Protein AF-A0A848TFP3-F1 (afdb_monomer)

Solvent-accessible surface area (backbone atoms only — not comparable to full-atom values): 12468 Å² total; per-residue (Å²): 111,69,74,59,55,76,70,46,77,43,100,43,73,64,60,38,53,51,50,51,49,51,50,49,54,49,49,53,49,35,71,74,58,33,80,89,70,50,72,82,51,73,68,45,50,52,48,51,50,51,48,53,52,50,53,48,40,46,51,48,18,21,47,32,46,46,39,24,51,44,33,42,75,75,74,38,80,45,39,66,71,58,14,16,42,30,46,32,39,21,25,74,39,96,82,30,46,71,46,77,46,73,59,91,91,46,73,48,78,43,79,49,67,61,60,75,51,38,67,50,38,42,59,44,24,68,78,43,42,32,46,19,30,56,44,32,24,51,51,19,47,50,70,60,51,78,64,60,98,73,81,69,88,46,72,65,58,57,34,27,43,50,29,16,23,51,49,37,44,61,56,54,59,70,29,88,66,38,85,80,39,67,54,72,80,85,83,72,58,87,84,42,81,70,55,71,46,52,78,50,53,66,60,55,66,67,63,43,46,62,43,44,46,51,34,59,73,67,69,59,82,92,124

pLDDT: mean 76.71, std 14.17, range [33.5, 93.38]

Structure (mmCIF, N/CA/C/O backbone):
data_AF-A0A848TFP3-F1
#
_entry.id   AF-A0A848TFP3-F1
#
loop_
_atom_site.group_PDB
_atom_site.id
_atom_site.type_symbol
_atom_site.label_atom_id
_atom_site.label_alt_id
_atom_site.label_comp_id
_atom_site.label_asym_id
_atom_site.label_entity_id
_atom_site.label_seq_id
_atom_site.pdbx_PDB_ins_code
_atom_site.Cartn_x
_atom_site.Cartn_y
_atom_site.Cartn_z
_atom_site.occupancy
_atom_site.B_iso_or_equiv
_atom_site.auth_seq_id
_atom_site.auth_comp_id
_atom_site.auth_asym_id
_atom_site.auth_atom_id
_atom_site.pdbx_PDB_model_num
ATOM 1 N N . MET A 1 1 ? 6.244 13.934 8.766 1.00 38.50 1 MET A N 1
ATOM 2 C CA . MET A 1 1 ? 4.831 13.932 9.239 1.00 38.50 1 MET A CA 1
ATOM 3 C C . MET A 1 1 ? 3.803 14.360 8.172 1.00 38.50 1 MET A C 1
ATOM 5 O O . MET A 1 1 ? 2.823 13.651 7.996 1.00 38.50 1 MET A O 1
ATOM 9 N N . GLU A 1 2 ? 3.998 15.444 7.409 1.00 33.50 2 GLU A N 1
ATOM 10 C CA . GLU A 1 2 ? 3.030 15.910 6.381 1.00 33.50 2 GLU A CA 1
ATOM 11 C C . GLU A 1 2 ? 2.773 14.883 5.254 1.00 33.50 2 GLU A C 1
ATOM 13 O O . GLU A 1 2 ? 1.633 14.587 4.909 1.00 33.50 2 GLU A O 1
ATOM 18 N N . LEU A 1 3 ? 3.822 14.200 4.788 1.00 40.97 3 LEU A N 1
ATOM 19 C CA . LEU A 1 3 ? 3.719 13.084 3.834 1.00 40.97 3 LEU A CA 1
ATOM 20 C C . LEU A 1 3 ? 2.951 11.866 4.383 1.00 40.97 3 LEU A C 1
ATOM 22 O O . LEU A 1 3 ? 2.391 11.077 3.620 1.00 40.97 3 LEU A O 1
ATOM 26 N N . GLU A 1 4 ? 2.902 11.690 5.707 1.00 45.69 4 GLU A N 1
ATOM 27 C CA . GLU A 1 4 ? 2.094 10.627 6.298 1.00 45.69 4 GLU A CA 1
ATOM 28 C C . GLU A 1 4 ? 0.607 10.954 6.240 1.00 45.69 4 GLU A C 1
ATOM 30 O O . GLU A 1 4 ? -0.180 10.057 5.931 1.00 45.69 4 GLU A O 1
ATOM 35 N N . VAL A 1 5 ? 0.255 12.219 6.480 1.00 38.00 5 VAL A N 1
ATOM 36 C CA . VAL A 1 5 ? -1.110 12.759 6.394 1.00 38.00 5 VAL A CA 1
ATOM 37 C C . VAL A 1 5 ? -1.634 12.646 4.964 1.00 38.00 5 VAL A C 1
ATOM 39 O O . VAL A 1 5 ? -2.743 12.169 4.753 1.00 38.00 5 VAL A O 1
ATOM 42 N N . LEU A 1 6 ? -0.783 12.927 3.977 1.00 42.34 6 LEU A N 1
ATOM 43 C CA . LEU A 1 6 ? -1.074 12.793 2.547 1.00 42.34 6 LEU A CA 1
ATOM 44 C C . LEU A 1 6 ? -1.452 11.354 2.113 1.00 42.34 6 LEU A C 1
ATOM 46 O O . LEU A 1 6 ? -2.163 11.149 1.134 1.00 42.34 6 LEU A O 1
ATOM 50 N N . SER A 1 7 ? -1.056 10.330 2.874 1.00 51.44 7 SER A N 1
ATOM 51 C CA . SER A 1 7 ? -1.437 8.928 2.612 1.00 51.44 7 SER A CA 1
ATOM 52 C C . SER A 1 7 ? -2.688 8.447 3.370 1.00 51.44 7 SER A C 1
ATOM 54 O O . SER A 1 7 ? -3.086 7.281 3.237 1.00 51.44 7 SER A O 1
ATOM 56 N N . MET A 1 8 ? -3.272 9.294 4.224 1.00 50.97 8 MET A N 1
ATOM 57 C CA . MET A 1 8 ? -4.408 8.945 5.071 1.00 50.97 8 MET A CA 1
ATOM 58 C C . MET A 1 8 ? -5.697 9.505 4.477 1.00 50.97 8 MET A C 1
ATOM 60 O O . MET A 1 8 ? -5.964 10.694 4.556 1.00 50.97 8 MET A O 1
ATOM 64 N N . PHE A 1 9 ? -6.526 8.609 3.935 1.00 54.06 9 PHE A N 1
ATOM 65 C CA . PHE A 1 9 ? -7.953 8.884 3.782 1.00 54.06 9 PHE A CA 1
ATOM 66 C C . PHE A 1 9 ? -8.552 9.161 5.176 1.00 54.06 9 PHE A C 1
ATOM 68 O O . PHE A 1 9 ? -8.142 8.495 6.139 1.00 54.06 9 PHE A O 1
ATOM 75 N N . PRO A 1 10 ? -9.564 10.030 5.302 1.00 52.81 10 PRO A N 1
ATOM 76 C CA . PRO A 1 10 ? -10.388 10.623 4.247 1.00 52.81 10 PRO A CA 1
ATOM 77 C C . PRO A 1 10 ? -9.745 11.581 3.265 1.00 52.81 10 PRO A C 1
ATOM 79 O O . PRO A 1 10 ? -8.732 12.195 3.554 1.00 52.81 10 PRO A O 1
ATOM 82 N N . GLU A 1 11 ? -10.345 11.587 2.065 1.00 55.44 11 GLU A N 1
ATOM 83 C CA . GLU A 1 11 ? -10.065 12.421 0.882 1.00 55.44 11 GLU A CA 1
ATOM 84 C C . GLU A 1 11 ? -9.802 13.886 1.260 1.00 55.44 11 GLU A C 1
ATOM 86 O O . GLU A 1 11 ? -9.133 14.602 0.519 1.00 55.44 11 GLU A O 1
ATOM 91 N N . ASP A 1 12 ? -10.285 14.292 2.435 1.00 61.47 12 ASP A N 1
ATOM 92 C CA . ASP A 1 12 ? -10.033 15.551 3.102 1.00 61.47 12 ASP A CA 1
ATOM 93 C C . ASP A 1 12 ? -9.793 15.378 4.626 1.00 61.47 12 ASP A C 1
ATOM 95 O O . ASP A 1 12 ? -10.300 14.468 5.291 1.00 61.47 12 ASP A O 1
ATOM 99 N N . GLU A 1 13 ? -9.049 16.315 5.213 1.00 63.84 13 GLU A N 1
ATOM 100 C CA . GLU A 1 13 ? -8.688 16.340 6.638 1.00 63.84 13 GLU A CA 1
ATOM 101 C C . GLU A 1 13 ? -9.896 16.521 7.584 1.00 63.84 13 GLU A C 1
ATOM 103 O O . GLU A 1 13 ? -9.845 16.157 8.765 1.00 63.84 13 GLU A O 1
ATOM 108 N N . VAL A 1 14 ? -11.004 17.103 7.111 1.00 73.94 14 VAL A N 1
ATOM 109 C CA . VAL A 1 14 ? -12.193 17.364 7.942 1.00 73.94 14 VAL A CA 1
ATOM 110 C C . VAL A 1 14 ? -12.895 16.055 8.261 1.00 73.94 14 VAL A C 1
ATOM 112 O O . VAL A 1 14 ? -13.159 15.758 9.429 1.00 73.94 14 VAL A O 1
ATOM 115 N N . SER A 1 15 ? -13.117 15.232 7.246 1.00 74.44 15 SER A N 1
ATOM 116 C CA . SER A 1 15 ? -13.679 13.897 7.398 1.00 74.44 15 SER A CA 1
ATOM 117 C C . SER A 1 15 ? -12.845 13.033 8.367 1.00 74.44 15 SER A C 1
ATOM 119 O O . SER A 1 15 ? -13.397 12.195 9.087 1.00 74.44 15 SER A O 1
ATOM 121 N N . LEU A 1 16 ? -11.515 13.229 8.438 1.00 72.19 16 LEU A N 1
ATOM 122 C CA . LEU A 1 16 ? -10.622 12.407 9.275 1.00 72.19 16 LEU A CA 1
ATOM 123 C C . LEU A 1 16 ? -10.862 12.753 10.732 1.00 72.19 16 LEU A C 1
ATOM 125 O O . LEU A 1 16 ? -11.050 11.872 11.571 1.00 72.19 16 LEU A O 1
ATOM 129 N N . ARG A 1 17 ? -10.911 14.056 11.004 1.00 77.94 17 ARG A N 1
ATOM 130 C CA . ARG A 1 17 ? -11.220 14.599 12.323 1.00 77.94 17 ARG A CA 1
ATOM 131 C C . ARG A 1 17 ? -12.605 14.169 12.787 1.00 77.94 17 ARG A C 1
ATOM 133 O O . ARG A 1 17 ? -12.757 13.788 13.943 1.00 77.94 17 ARG A O 1
ATOM 140 N N . GLN A 1 18 ? -13.595 14.151 11.894 1.00 82.88 18 GLN A N 1
ATOM 141 C CA . GLN A 1 18 ? -14.938 13.657 12.213 1.00 82.88 18 GLN A CA 1
ATOM 142 C C . GLN A 1 18 ? -14.926 12.173 12.598 1.00 82.88 18 GLN A C 1
ATOM 144 O O . GLN A 1 18 ? -15.463 11.799 13.641 1.00 82.88 18 GLN A O 1
ATOM 149 N N . ALA A 1 19 ? -14.263 11.329 11.805 1.00 80.25 19 ALA A N 1
ATOM 150 C CA . ALA A 1 19 ? -14.12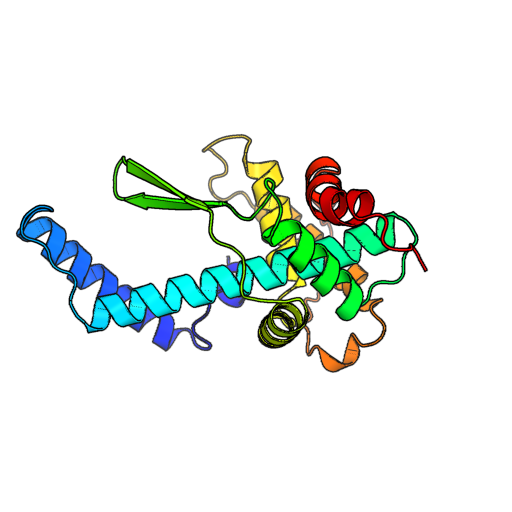5 9.907 12.104 1.00 80.25 19 ALA A CA 1
ATOM 151 C C . ALA A 1 19 ? -13.396 9.668 13.439 1.00 80.25 19 ALA A C 1
ATOM 153 O O . ALA A 1 19 ? -13.834 8.853 14.253 1.00 80.25 19 ALA A O 1
ATOM 154 N N . GLN A 1 20 ? -12.316 10.411 13.697 1.00 81.44 20 GLN A N 1
ATOM 155 C CA . GLN A 1 20 ? -11.580 10.364 14.962 1.00 81.44 20 GLN A CA 1
ATOM 156 C C . GLN A 1 20 ? -12.447 10.787 16.149 1.00 81.44 20 GLN A C 1
ATOM 158 O O . GLN A 1 20 ? -12.372 10.161 17.204 1.00 81.44 20 GLN A O 1
ATOM 163 N N . HIS A 1 21 ? -13.280 11.816 15.985 1.00 86.00 21 HIS A N 1
ATOM 164 C CA . HIS A 1 21 ? -14.187 12.278 17.031 1.00 86.00 21 HIS A CA 1
ATOM 165 C C . HIS A 1 21 ? -15.206 11.195 17.404 1.00 86.00 21 HIS A C 1
ATOM 167 O O . HIS A 1 21 ? -15.306 10.833 18.573 1.00 86.00 21 HIS A O 1
ATOM 173 N N . ILE A 1 22 ? -15.856 10.586 16.405 1.00 86.75 22 ILE A N 1
ATOM 174 C CA . ILE A 1 22 ? -16.804 9.478 16.610 1.00 86.75 22 ILE A CA 1
ATOM 175 C C . ILE A 1 22 ? -16.138 8.325 17.370 1.00 86.75 22 ILE A C 1
ATOM 177 O O . ILE A 1 22 ? -16.685 7.818 18.347 1.00 86.75 22 ILE A O 1
ATOM 181 N N . LEU A 1 23 ? -14.938 7.911 16.952 1.00 85.00 23 LEU A N 1
ATOM 182 C CA . LEU A 1 23 ? -14.225 6.817 17.615 1.00 85.00 23 LEU A CA 1
ATOM 183 C C . LEU A 1 23 ? -13.768 7.179 19.035 1.00 85.00 23 LEU A C 1
ATOM 185 O O . LEU A 1 23 ? -13.756 6.312 19.909 1.00 85.00 23 LEU A O 1
ATOM 189 N N . LYS A 1 24 ? -13.409 8.443 19.283 1.00 86.25 24 LYS A N 1
ATOM 190 C CA . LYS A 1 24 ? -13.027 8.932 20.613 1.00 86.25 24 LYS A CA 1
ATOM 191 C C . LYS A 1 24 ? -14.208 8.884 21.579 1.00 86.25 24 LYS A C 1
ATOM 193 O O . LYS A 1 24 ? -14.045 8.403 22.700 1.00 86.25 24 LYS A O 1
ATOM 198 N N . ASP A 1 25 ? -15.380 9.325 21.143 1.00 90.38 25 ASP A N 1
ATOM 199 C CA . ASP A 1 25 ? -16.591 9.301 21.964 1.00 90.38 25 ASP A CA 1
ATOM 200 C C . ASP A 1 25 ? -17.009 7.864 22.299 1.00 90.38 25 ASP A C 1
ATOM 202 O O . ASP A 1 25 ? -17.329 7.548 23.447 1.00 90.38 25 ASP A O 1
ATOM 206 N N . GLU A 1 26 ? -16.920 6.947 21.334 1.00 89.31 26 GLU A N 1
ATOM 207 C CA . GLU A 1 26 ? -17.157 5.523 21.590 1.00 89.31 26 GLU A CA 1
ATOM 208 C C . GLU A 1 26 ? -16.131 4.911 22.534 1.00 89.31 26 GLU A C 1
ATOM 210 O O . GLU A 1 26 ? -16.490 4.091 23.375 1.00 89.31 26 GLU A O 1
ATOM 215 N N . HIS A 1 27 ? -14.864 5.316 22.440 1.00 84.81 27 HIS A N 1
ATOM 216 C CA . HIS A 1 27 ? -13.851 4.861 23.381 1.00 84.81 27 HIS A CA 1
ATOM 217 C C . HIS A 1 27 ? -14.180 5.309 24.809 1.00 84.81 27 HIS A C 1
ATOM 219 O O . HIS A 1 27 ? -14.069 4.518 25.742 1.00 84.81 27 HIS A O 1
ATOM 225 N N . GLN A 1 28 ? -14.655 6.544 24.988 1.00 89.06 28 GLN A N 1
ATOM 226 C CA . GLN A 1 28 ? -15.125 7.018 26.291 1.00 89.06 28 GLN A CA 1
ATOM 227 C C . GLN A 1 28 ? -16.353 6.237 26.775 1.00 89.06 28 G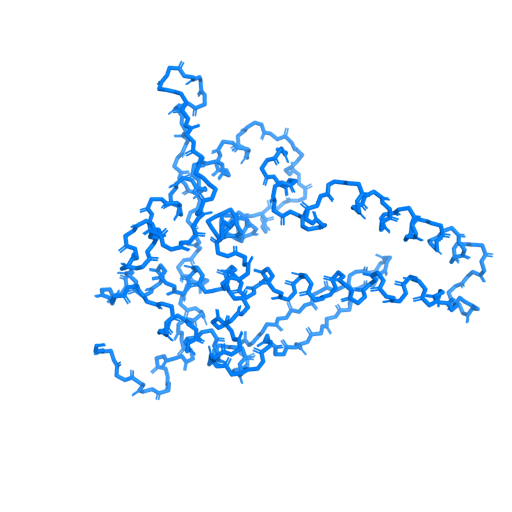LN A C 1
ATOM 229 O O . GLN A 1 28 ? -16.438 5.915 27.958 1.00 89.06 28 GLN A O 1
ATOM 234 N N . ARG A 1 29 ? -17.293 5.892 25.883 1.00 90.12 29 ARG A N 1
ATOM 235 C CA . ARG A 1 29 ? -18.436 5.027 26.227 1.00 90.12 29 ARG A CA 1
ATOM 236 C C . ARG A 1 29 ? -17.980 3.638 26.667 1.00 90.12 29 ARG A C 1
ATOM 238 O O . ARG A 1 29 ? -18.449 3.165 27.696 1.00 90.12 29 ARG A O 1
ATOM 245 N N . LEU A 1 30 ? -17.042 3.025 25.945 1.00 87.75 30 LEU A N 1
ATOM 246 C CA . LEU A 1 30 ? -16.435 1.745 26.315 1.00 87.75 30 LEU A CA 1
ATOM 247 C C . LEU A 1 30 ? -15.777 1.818 27.698 1.00 87.75 30 LEU A C 1
ATOM 249 O O . LEU A 1 30 ? -15.992 0.934 28.519 1.00 87.75 30 LEU A O 1
ATOM 253 N N . GLN A 1 31 ? -15.010 2.875 27.980 1.00 88.25 31 GLN A N 1
ATOM 254 C CA . GLN A 1 31 ? -14.375 3.054 29.289 1.00 88.25 31 GLN A CA 1
ATOM 255 C C . GLN A 1 31 ? -15.393 3.194 30.431 1.00 88.25 31 GLN A C 1
ATOM 257 O O . GLN A 1 31 ? -15.121 2.739 31.536 1.00 88.25 31 GLN A O 1
ATOM 262 N N . ARG A 1 32 ? -16.552 3.817 30.177 1.00 88.94 32 ARG A N 1
ATOM 263 C CA . ARG A 1 32 ? -17.610 4.006 31.185 1.00 88.94 32 ARG A CA 1
ATOM 264 C C . ARG A 1 32 ? -18.455 2.753 31.423 1.00 88.94 32 ARG A C 1
ATOM 266 O O . ARG A 1 32 ? -18.830 2.512 32.561 1.00 88.94 32 ARG A O 1
ATOM 273 N N . LEU A 1 33 ? -18.783 2.009 30.366 1.00 90.75 33 LEU A N 1
ATOM 274 C CA . LEU A 1 33 ? -19.665 0.832 30.424 1.00 90.75 33 LEU A CA 1
ATOM 275 C C . LEU A 1 33 ? -18.906 -0.471 30.721 1.00 90.75 33 LEU A C 1
ATOM 277 O O . LEU A 1 33 ? -19.491 -1.429 31.207 1.00 90.75 33 LEU A O 1
ATOM 281 N N . GLY A 1 34 ? -17.605 -0.521 30.425 1.00 82.69 34 GLY A N 1
ATOM 282 C CA . GLY A 1 34 ? -16.836 -1.763 30.445 1.00 82.69 34 GLY A CA 1
ATOM 283 C C . GLY A 1 34 ? -17.040 -2.604 29.178 1.00 82.69 34 GLY A C 1
ATOM 284 O O . GLY A 1 34 ? -17.980 -2.409 28.409 1.00 82.69 34 GLY A O 1
ATOM 285 N N . ALA A 1 35 ? -16.114 -3.534 28.923 1.00 82.50 35 ALA A N 1
ATOM 286 C CA . ALA A 1 35 ? -16.084 -4.310 27.678 1.00 82.50 35 ALA A CA 1
ATOM 287 C C . ALA A 1 35 ? -17.254 -5.297 27.528 1.00 82.50 35 ALA A C 1
ATOM 289 O O . ALA A 1 35 ? -17.614 -5.627 26.402 1.00 82.50 35 ALA A O 1
ATOM 290 N N . GLU A 1 36 ? -17.833 -5.756 28.639 1.00 85.19 36 GLU A N 1
ATOM 291 C CA . GLU A 1 36 ? -18.917 -6.747 28.639 1.00 85.19 36 GLU A CA 1
ATOM 292 C C . GLU A 1 36 ? -20.260 -6.147 28.201 1.00 85.19 36 GLU A C 1
ATOM 294 O O . GLU A 1 36 ? -21.019 -6.792 27.483 1.00 85.19 36 GLU A O 1
ATOM 299 N N . GLU A 1 37 ? -20.529 -4.892 28.569 1.00 82.81 37 GLU A N 1
ATOM 300 C CA . GLU A 1 37 ? -21.787 -4.198 28.254 1.00 82.81 37 GLU A CA 1
ATOM 301 C C . GLU A 1 37 ? -21.682 -3.296 27.014 1.00 82.81 37 GLU A C 1
ATOM 303 O O . GLU A 1 37 ? -22.676 -2.753 26.520 1.00 82.81 37 GLU A O 1
ATOM 308 N N . PHE A 1 38 ? -20.471 -3.106 26.487 1.00 88.25 38 PHE A N 1
ATOM 309 C CA . PHE A 1 38 ? -20.241 -2.196 25.376 1.00 88.25 38 PHE A CA 1
ATOM 310 C C . PHE A 1 38 ? -20.653 -2.797 24.028 1.00 88.25 38 PHE A C 1
ATOM 312 O O . PHE A 1 38 ? -20.045 -3.737 23.515 1.00 88.25 38 PHE A O 1
ATOM 319 N N . VAL A 1 39 ? -21.616 -2.138 23.380 1.00 88.12 39 VAL A N 1
ATOM 320 C CA . VAL A 1 39 ? -21.946 -2.346 21.966 1.00 88.12 39 VAL A CA 1
ATOM 321 C C . VAL A 1 39 ? -21.644 -1.060 21.184 1.00 88.12 39 VAL A C 1
ATOM 323 O O . VAL A 1 39 ? -22.231 -0.013 21.492 1.00 88.12 39 VAL A O 1
ATOM 326 N N . PRO A 1 40 ? -20.767 -1.106 20.157 1.00 86.00 40 PRO A N 1
ATOM 327 C CA . PRO A 1 40 ? -20.454 0.065 19.343 1.00 86.00 40 PRO A CA 1
ATOM 328 C C . PRO A 1 40 ? -21.700 0.623 18.652 1.00 86.00 40 PRO A C 1
ATOM 330 O O . PRO A 1 40 ? -22.507 -0.144 18.114 1.00 86.00 40 PRO A O 1
ATOM 333 N N . SER A 1 41 ? -21.832 1.951 18.589 1.00 90.81 41 SER A N 1
ATOM 334 C CA . SER A 1 41 ? -22.922 2.577 17.826 1.00 90.81 41 SER A CA 1
ATOM 335 C C . SER A 1 41 ? -22.849 2.254 16.326 1.00 90.81 41 SER A C 1
ATOM 337 O O . SER A 1 41 ? -21.782 1.977 15.776 1.00 90.81 41 SER A O 1
ATOM 339 N N . LYS A 1 42 ? -23.988 2.336 15.621 1.00 88.38 42 LYS A N 1
ATOM 340 C CA . LYS A 1 42 ? -24.035 2.124 14.159 1.00 88.38 42 LYS A CA 1
ATOM 341 C C . LYS A 1 42 ? -23.091 3.066 13.403 1.00 88.38 42 LYS A C 1
ATOM 343 O O . LYS A 1 42 ? -22.442 2.639 12.456 1.00 88.38 42 LYS A O 1
ATOM 348 N N . LEU A 1 43 ? -22.976 4.321 13.843 1.00 84.69 43 LEU A N 1
ATOM 349 C CA . LEU A 1 43 ? -22.042 5.290 13.261 1.00 84.69 43 LEU A CA 1
ATOM 350 C C . LEU A 1 43 ? -20.593 4.828 13.420 1.00 84.69 43 LEU A C 1
ATOM 352 O O . LEU A 1 43 ? -19.835 4.824 12.454 1.00 84.69 43 LEU A O 1
ATOM 356 N N . ALA A 1 44 ? -20.226 4.356 14.607 1.00 83.12 44 ALA A N 1
ATOM 357 C CA . ALA A 1 44 ? -18.897 3.821 14.855 1.00 83.12 44 ALA A CA 1
ATOM 358 C C . ALA A 1 44 ? -18.600 2.567 14.034 1.00 83.12 44 ALA A C 1
ATOM 360 O O . ALA A 1 44 ? -17.495 2.418 13.521 1.00 83.12 44 ALA A O 1
ATOM 361 N N . GLN A 1 45 ? -19.585 1.683 13.862 1.00 82.19 45 GLN A N 1
ATOM 362 C CA . GLN A 1 45 ? -19.455 0.511 12.996 1.00 82.19 45 GLN A CA 1
ATOM 363 C C . GLN A 1 45 ? -19.200 0.912 11.538 1.00 82.19 45 GLN A C 1
ATOM 365 O O . GLN A 1 45 ? -18.311 0.348 10.905 1.00 82.19 45 GLN A O 1
ATOM 370 N N . ILE A 1 46 ? -19.916 1.920 11.025 1.00 80.75 46 ILE A N 1
ATOM 371 C CA . ILE A 1 46 ? -19.704 2.462 9.673 1.00 80.75 46 ILE A CA 1
ATOM 372 C C . ILE A 1 46 ? -18.293 3.045 9.538 1.00 80.75 46 ILE A C 1
ATOM 374 O O . ILE A 1 46 ? -17.592 2.734 8.576 1.00 80.75 46 ILE A O 1
ATOM 378 N N . VAL A 1 47 ? -17.851 3.843 10.515 1.00 80.62 47 VAL A N 1
ATOM 379 C CA . VAL A 1 47 ? -16.506 4.437 10.528 1.00 80.62 47 VAL A CA 1
ATOM 380 C C . VAL A 1 47 ? -15.427 3.351 10.560 1.00 80.62 47 VAL A C 1
ATOM 382 O O . VAL A 1 47 ? -14.522 3.365 9.728 1.00 80.62 47 VAL A O 1
ATOM 385 N N . ME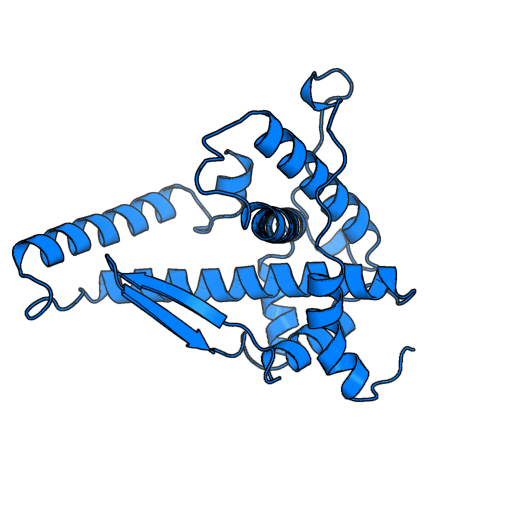T A 1 48 ? -15.544 2.369 11.458 1.00 76.62 48 MET A N 1
ATOM 386 C CA . MET A 1 48 ? -14.617 1.233 11.538 1.00 76.62 48 MET A CA 1
ATOM 387 C C . MET A 1 48 ? -14.583 0.428 10.234 1.00 76.62 48 MET A C 1
ATOM 389 O O . MET A 1 48 ? -13.504 0.090 9.759 1.00 76.62 48 MET A O 1
ATOM 393 N N . HIS A 1 49 ? -15.738 0.171 9.613 1.00 76.94 49 HIS A N 1
ATOM 394 C CA . HIS A 1 49 ? -15.802 -0.511 8.320 1.00 76.94 49 HIS A CA 1
ATOM 395 C C . HIS A 1 49 ? -15.116 0.296 7.206 1.00 76.94 49 HIS A C 1
ATOM 397 O O . HIS A 1 49 ? -14.398 -0.265 6.375 1.00 76.94 49 HIS A O 1
ATOM 403 N N . GLY A 1 50 ? -15.290 1.621 7.205 1.00 76.81 50 GLY A N 1
ATOM 404 C CA . GLY A 1 50 ? -14.574 2.527 6.308 1.00 76.81 50 GLY A CA 1
ATOM 405 C C . GLY A 1 50 ? -13.056 2.443 6.486 1.00 76.81 50 GLY A C 1
ATOM 406 O O . GLY A 1 50 ? -12.327 2.333 5.497 1.00 76.81 50 GLY A O 1
ATOM 407 N N . PHE A 1 51 ? -12.579 2.410 7.735 1.00 73.25 51 PHE A N 1
ATOM 408 C CA . PHE A 1 51 ? -11.162 2.213 8.046 1.00 73.25 51 PHE A CA 1
ATOM 409 C C . PHE A 1 51 ? -10.645 0.857 7.568 1.00 73.25 51 PHE A C 1
ATOM 411 O O . PHE A 1 51 ? -9.618 0.821 6.894 1.00 73.25 51 PHE A O 1
ATOM 418 N N . ASP A 1 52 ? -11.357 -0.238 7.838 1.00 71.00 52 ASP A N 1
ATOM 419 C CA . ASP A 1 52 ? -10.964 -1.582 7.394 1.00 71.00 52 ASP A CA 1
ATOM 420 C C . ASP A 1 52 ? -10.838 -1.652 5.864 1.00 71.00 52 ASP A C 1
ATOM 422 O O . ASP A 1 52 ? -9.852 -2.167 5.323 1.00 71.00 52 ASP A O 1
ATOM 426 N N . LYS A 1 53 ? -11.804 -1.068 5.145 1.00 73.38 53 LYS A N 1
ATOM 427 C CA . LYS A 1 53 ? -11.770 -0.973 3.682 1.00 73.38 53 LYS A CA 1
ATOM 428 C C . LYS A 1 53 ? -10.570 -0.156 3.203 1.00 73.38 53 LYS A C 1
ATOM 430 O O . LYS A 1 53 ? -9.875 -0.583 2.287 1.00 73.38 53 LYS A O 1
ATOM 435 N N . SER A 1 54 ? -10.294 0.981 3.839 1.00 75.88 54 SER A N 1
ATOM 436 C CA . SER A 1 54 ? -9.142 1.836 3.526 1.00 75.88 54 SER A CA 1
ATOM 437 C C . SER A 1 54 ? -7.803 1.139 3.791 1.00 75.88 54 SER A C 1
ATOM 439 O O . SER A 1 54 ? -6.895 1.200 2.965 1.00 75.88 54 SER A O 1
ATOM 441 N N . VAL A 1 55 ? -7.670 0.421 4.910 1.00 75.81 55 VAL A N 1
ATOM 442 C CA . VAL A 1 55 ? -6.479 -0.385 5.231 1.00 75.81 55 VAL A CA 1
ATOM 443 C C . VAL A 1 55 ? -6.245 -1.443 4.156 1.00 75.81 55 VAL A C 1
ATOM 445 O O . VAL A 1 55 ? -5.137 -1.547 3.637 1.00 75.81 55 VAL A O 1
ATOM 448 N N . THR A 1 56 ? -7.295 -2.164 3.763 1.00 76.38 56 THR A N 1
ATOM 449 C CA . THR A 1 56 ? -7.227 -3.194 2.716 1.00 76.38 56 THR A CA 1
ATOM 450 C C . THR A 1 56 ? -6.822 -2.595 1.365 1.00 76.38 56 THR A C 1
ATOM 452 O O . THR A 1 56 ? -5.950 -3.125 0.676 1.00 76.38 56 THR A O 1
ATOM 455 N N . SER A 1 57 ? -7.400 -1.453 0.989 1.00 81.12 57 SER A N 1
ATOM 456 C CA . SER A 1 57 ? -7.057 -0.761 -0.255 1.00 81.12 57 SER A CA 1
ATOM 457 C C . SER A 1 57 ? -5.620 -0.233 -0.271 1.00 81.12 57 SER A C 1
ATOM 459 O O . SER A 1 57 ? -4.927 -0.368 -1.278 1.00 81.12 57 SER A O 1
ATOM 461 N N . ARG A 1 58 ? -5.130 0.305 0.852 1.00 79.38 58 ARG A N 1
ATOM 462 C CA . ARG A 1 58 ? -3.732 0.743 0.983 1.00 79.38 58 ARG A CA 1
ATOM 463 C C . ARG A 1 58 ? -2.765 -0.429 0.917 1.00 79.38 58 ARG A C 1
ATOM 465 O O . ARG A 1 58 ? -1.803 -0.353 0.167 1.00 79.38 58 ARG A O 1
ATOM 472 N N . ALA A 1 59 ? -3.056 -1.519 1.624 1.00 82.31 59 ALA A N 1
ATOM 473 C CA . ALA A 1 59 ? -2.264 -2.743 1.547 1.00 82.31 59 ALA A CA 1
ATOM 474 C C . ALA A 1 59 ? -2.212 -3.284 0.108 1.00 82.31 59 ALA A C 1
ATOM 476 O O . ALA A 1 59 ? -1.143 -3.640 -0.376 1.00 82.31 59 ALA A O 1
ATOM 477 N N . THR A 1 60 ? -3.337 -3.241 -0.614 1.00 88.88 60 THR A N 1
ATOM 478 C CA . THR A 1 60 ? -3.383 -3.595 -2.041 1.00 88.88 60 THR A CA 1
ATOM 479 C C . THR A 1 60 ? -2.460 -2.693 -2.864 1.00 88.88 60 THR A C 1
ATOM 481 O O . THR A 1 60 ? -1.677 -3.182 -3.675 1.00 88.88 60 THR A O 1
ATOM 484 N N . ALA A 1 61 ? -2.513 -1.376 -2.644 1.00 89.56 61 ALA A N 1
ATOM 485 C 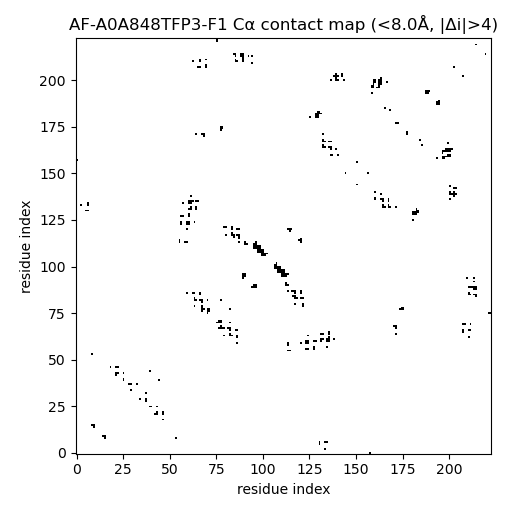CA . ALA A 1 61 ? -1.678 -0.425 -3.367 1.00 89.56 61 ALA A CA 1
ATOM 486 C C . ALA A 1 61 ? -0.179 -0.610 -3.093 1.00 89.56 61 ALA A C 1
ATOM 488 O O . ALA A 1 61 ? 0.619 -0.607 -4.030 1.00 89.56 61 ALA A O 1
ATOM 489 N N . THR A 1 62 ? 0.177 -0.831 -1.826 1.00 89.00 62 THR A N 1
ATOM 490 C CA . THR A 1 62 ? 1.529 -1.178 -1.383 1.00 89.00 62 THR A CA 1
ATOM 491 C C . THR A 1 62 ? 2.026 -2.437 -2.081 1.00 89.00 62 THR A C 1
ATOM 493 O O . THR A 1 62 ? 3.070 -2.395 -2.724 1.00 89.00 62 THR A O 1
ATOM 496 N N . LEU A 1 63 ? 1.286 -3.547 -1.995 1.00 90.19 63 LEU A N 1
ATOM 497 C CA . LEU A 1 63 ? 1.737 -4.820 -2.559 1.00 90.19 63 LEU A CA 1
ATOM 498 C C . LEU A 1 63 ? 1.869 -4.760 -4.076 1.00 90.19 63 LEU A C 1
ATOM 500 O O . LEU A 1 63 ? 2.822 -5.305 -4.615 1.00 90.19 63 LEU A O 1
ATOM 504 N N . VAL A 1 64 ? 0.962 -4.074 -4.775 1.00 93.38 64 VAL A N 1
ATOM 505 C CA . VAL A 1 64 ? 1.071 -3.916 -6.232 1.00 93.38 64 VAL A CA 1
ATOM 506 C C . VAL A 1 64 ? 2.308 -3.097 -6.602 1.00 93.38 64 VAL A C 1
ATOM 508 O O . VAL A 1 64 ? 3.007 -3.465 -7.542 1.00 93.38 64 VAL A O 1
ATOM 511 N N . ALA A 1 65 ? 2.613 -2.021 -5.871 1.00 92.88 65 ALA A N 1
ATOM 512 C CA . ALA A 1 65 ? 3.818 -1.226 -6.108 1.00 92.88 65 ALA A CA 1
ATOM 513 C C . ALA A 1 65 ? 5.104 -2.031 -5.855 1.00 92.88 65 ALA A C 1
ATOM 515 O O . ALA A 1 65 ? 6.016 -2.003 -6.680 1.00 92.88 65 ALA A O 1
ATOM 516 N N . LEU A 1 66 ? 5.153 -2.789 -4.755 1.00 92.19 66 LEU A N 1
ATOM 517 C CA . LEU A 1 66 ? 6.275 -3.678 -4.442 1.00 92.19 66 LEU A CA 1
ATOM 518 C C . LEU A 1 66 ? 6.414 -4.802 -5.475 1.00 92.19 66 LEU A C 1
ATOM 520 O O . LEU A 1 66 ? 7.519 -5.060 -5.934 1.00 92.19 66 LEU A O 1
ATOM 524 N N . ALA A 1 67 ? 5.309 -5.414 -5.907 1.00 92.12 67 ALA A N 1
ATOM 525 C CA . ALA A 1 67 ? 5.314 -6.454 -6.932 1.00 92.12 67 ALA A CA 1
ATOM 526 C C . ALA A 1 67 ? 5.792 -5.926 -8.291 1.00 92.12 67 ALA A C 1
ATOM 528 O O . ALA A 1 67 ? 6.499 -6.629 -9.001 1.00 92.12 67 ALA A O 1
ATOM 529 N N . MET A 1 68 ? 5.441 -4.691 -8.670 1.00 92.69 68 MET A N 1
ATOM 530 C CA . MET A 1 68 ? 5.992 -4.073 -9.881 1.00 92.69 68 MET A CA 1
ATOM 531 C C . MET A 1 68 ? 7.507 -3.941 -9.798 1.00 92.69 68 MET A C 1
ATOM 533 O O . MET A 1 68 ? 8.190 -4.304 -10.744 1.00 92.69 68 MET A O 1
ATOM 537 N N . ILE A 1 69 ? 8.027 -3.465 -8.672 1.00 90.44 69 ILE A N 1
ATOM 538 C CA . ILE A 1 69 ? 9.473 -3.316 -8.491 1.00 90.44 69 ILE A CA 1
ATOM 539 C C . ILE A 1 69 ? 10.168 -4.669 -8.449 1.00 90.44 69 ILE A C 1
ATOM 541 O O . ILE A 1 69 ? 11.186 -4.824 -9.108 1.00 90.44 69 ILE A O 1
ATOM 545 N N . GLY A 1 70 ? 9.578 -5.657 -7.777 1.00 89.06 70 GLY A N 1
ATOM 546 C CA . GLY A 1 70 ? 10.084 -7.023 -7.786 1.00 89.06 70 GLY A CA 1
ATOM 547 C C . GLY A 1 70 ? 10.134 -7.624 -9.189 1.00 89.06 70 GLY A C 1
ATOM 548 O O . GLY A 1 70 ? 11.119 -8.262 -9.533 1.00 89.06 70 GLY A O 1
ATOM 549 N N . LEU A 1 71 ? 9.117 -7.370 -10.023 1.00 89.69 71 LEU A N 1
ATOM 550 C CA . LEU A 1 71 ? 9.143 -7.759 -11.435 1.00 89.69 71 LEU A CA 1
ATOM 551 C C . LEU A 1 71 ? 10.311 -7.085 -12.172 1.00 89.69 71 LEU A C 1
ATOM 553 O O . LEU A 1 71 ? 11.045 -7.770 -12.872 1.00 89.69 71 LEU A O 1
ATOM 557 N N . ASP A 1 72 ? 10.523 -5.782 -11.980 1.00 90.56 72 ASP A N 1
ATOM 558 C CA . ASP A 1 72 ? 11.658 -5.069 -12.590 1.00 90.56 72 ASP A CA 1
ATOM 559 C C . ASP A 1 72 ? 13.013 -5.640 -12.141 1.00 90.56 72 ASP A C 1
ATOM 561 O O . ASP A 1 72 ? 13.913 -5.822 -12.959 1.00 90.56 72 ASP A O 1
ATOM 565 N N . ASP A 1 73 ? 13.145 -5.981 -10.855 1.00 87.81 73 ASP A N 1
ATOM 566 C CA . ASP A 1 73 ? 14.371 -6.534 -10.266 1.00 87.81 73 ASP A CA 1
ATOM 567 C C . ASP A 1 73 ? 14.753 -7.900 -10.852 1.00 87.81 73 ASP A C 1
ATOM 569 O O . ASP A 1 73 ? 15.940 -8.208 -10.964 1.00 87.81 73 ASP A O 1
ATOM 573 N N . ILE A 1 74 ? 13.770 -8.700 -11.281 1.00 86.69 74 ILE A N 1
ATOM 574 C CA . ILE A 1 74 ? 14.000 -9.979 -11.974 1.00 86.69 74 ILE A CA 1
ATOM 575 C C . ILE A 1 74 ? 14.072 -9.834 -13.506 1.00 86.69 74 ILE A C 1
ATOM 577 O O . ILE A 1 74 ? 14.077 -10.834 -14.220 1.00 86.69 74 ILE A O 1
ATOM 581 N N . GLY A 1 75 ? 14.139 -8.602 -14.026 1.00 86.25 75 GLY A N 1
ATOM 582 C CA . GLY A 1 75 ? 14.244 -8.307 -15.461 1.00 86.25 75 GLY A CA 1
ATOM 583 C C . GLY A 1 75 ? 12.911 -8.281 -16.214 1.00 86.25 75 GLY A C 1
ATOM 584 O O . GLY A 1 75 ? 12.893 -8.140 -17.439 1.00 86.25 75 GLY A O 1
ATOM 585 N N . GLU A 1 76 ? 11.789 -8.377 -15.503 1.00 86.56 76 GLU A N 1
ATOM 586 C CA . GLU A 1 76 ? 10.451 -8.381 -16.079 1.00 86.56 76 GLU A CA 1
ATOM 587 C C . GLU A 1 76 ? 9.838 -6.985 -16.182 1.00 86.56 76 GLU A C 1
ATOM 589 O O . GLU A 1 76 ? 10.050 -6.091 -15.368 1.00 86.56 76 GLU A O 1
ATOM 594 N N . LYS A 1 77 ? 8.981 -6.786 -17.188 1.00 86.00 77 LYS A N 1
ATOM 595 C CA . LYS A 1 77 ? 8.343 -5.480 -17.396 1.00 86.00 77 LYS A CA 1
ATOM 596 C C . LYS A 1 77 ? 7.342 -5.157 -16.290 1.00 86.00 77 LYS A C 1
ATOM 598 O O . LYS A 1 77 ? 6.335 -5.857 -16.117 1.00 86.00 77 LYS A O 1
ATOM 603 N N . MET A 1 78 ? 7.513 -3.993 -15.665 1.00 90.06 78 MET A N 1
ATOM 604 C CA . MET A 1 78 ? 6.526 -3.441 -14.739 1.00 90.06 78 MET A CA 1
ATOM 605 C C . MET A 1 78 ? 5.177 -3.208 -15.430 1.00 90.06 78 MET A C 1
ATOM 607 O O . MET A 1 78 ? 5.026 -2.350 -16.305 1.00 90.06 78 MET A O 1
ATOM 611 N N . SER A 1 79 ? 4.155 -3.962 -15.023 1.00 89.62 79 SER A N 1
ATOM 612 C CA . SER A 1 79 ? 2.795 -3.784 -15.530 1.00 89.62 79 SER A CA 1
ATOM 613 C C . SER A 1 79 ? 1.756 -4.045 -14.450 1.00 89.62 79 SER A C 1
ATOM 615 O O . SER A 1 79 ? 1.866 -4.995 -13.677 1.00 89.62 79 SER A O 1
ATOM 617 N N . LEU A 1 80 ? 0.694 -3.232 -14.441 1.00 91.56 80 LEU A N 1
ATOM 618 C CA . LEU A 1 80 ? -0.398 -3.382 -13.474 1.00 91.56 80 LEU A CA 1
ATOM 619 C C . LEU A 1 80 ? -1.059 -4.754 -13.570 1.00 91.56 80 LEU A C 1
ATOM 621 O O . LEU A 1 80 ? -1.386 -5.343 -12.551 1.00 91.56 80 LEU A O 1
ATOM 625 N N . ARG A 1 81 ? -1.219 -5.282 -14.787 1.00 90.81 81 ARG A N 1
ATOM 626 C CA . ARG A 1 81 ? -1.808 -6.607 -14.996 1.00 90.81 81 ARG A CA 1
ATOM 627 C C . ARG A 1 81 ? -0.986 -7.703 -14.315 1.00 90.81 81 ARG A C 1
ATOM 629 O O . ARG A 1 81 ? -1.559 -8.533 -13.622 1.00 90.81 81 ARG A O 1
ATOM 636 N N . ARG A 1 82 ? 0.339 -7.711 -14.515 1.00 89.56 82 ARG A N 1
ATOM 637 C CA . ARG A 1 82 ? 1.213 -8.745 -13.940 1.00 89.56 82 ARG A CA 1
ATOM 638 C C . ARG A 1 82 ? 1.350 -8.577 -12.437 1.00 89.56 82 ARG A C 1
ATOM 640 O O . ARG A 1 82 ? 1.150 -9.543 -11.719 1.00 89.56 82 ARG A O 1
ATOM 647 N N . ALA A 1 83 ? 1.575 -7.354 -11.969 1.00 92.12 83 ALA A N 1
ATOM 648 C CA . ALA A 1 83 ? 1.642 -7.073 -10.542 1.00 92.12 83 ALA A CA 1
ATOM 649 C C . ALA A 1 83 ? 0.337 -7.455 -9.825 1.00 92.12 83 ALA A C 1
ATOM 651 O O . ALA A 1 83 ? 0.382 -8.106 -8.793 1.00 92.12 83 ALA A O 1
ATOM 652 N N . ALA A 1 84 ? -0.832 -7.145 -10.394 1.00 91.88 84 ALA A N 1
ATOM 653 C CA . ALA A 1 84 ? -2.109 -7.554 -9.810 1.00 91.88 84 ALA A CA 1
ATOM 654 C C . ALA A 1 84 ? -2.298 -9.080 -9.791 1.00 91.88 84 ALA A C 1
ATOM 656 O O . ALA A 1 84 ? -2.878 -9.601 -8.843 1.00 91.88 84 ALA A O 1
ATOM 657 N N . ALA A 1 85 ? -1.797 -9.798 -10.802 1.00 90.38 85 ALA A N 1
ATOM 658 C CA . ALA A 1 85 ? -1.789 -11.258 -10.795 1.00 90.38 85 ALA A CA 1
ATOM 659 C C . ALA A 1 85 ? -0.877 -11.810 -9.690 1.00 90.38 85 ALA A C 1
ATOM 661 O O . ALA A 1 85 ? -1.334 -12.639 -8.913 1.00 90.38 85 ALA A O 1
ATOM 662 N N . VAL A 1 86 ? 0.352 -11.298 -9.564 1.00 90.38 86 VAL A N 1
ATOM 663 C CA . VAL A 1 86 ? 1.282 -11.644 -8.473 1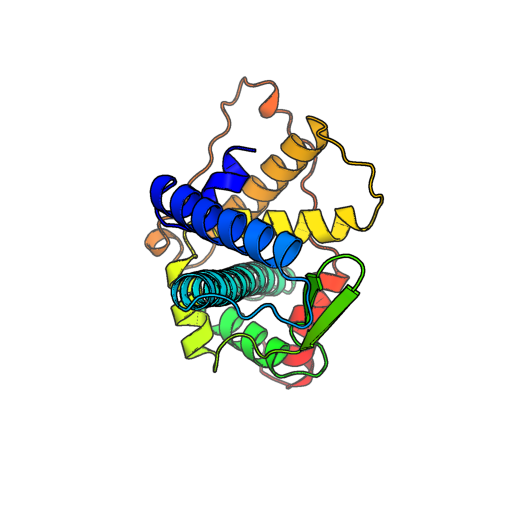.00 90.38 86 VAL A CA 1
ATOM 664 C C . VAL A 1 86 ? 0.620 -11.426 -7.112 1.00 90.38 86 VAL A C 1
ATOM 666 O O . VAL A 1 86 ? 0.567 -12.342 -6.299 1.00 90.38 86 VAL A O 1
ATOM 669 N N . VAL A 1 87 ? 0.041 -10.243 -6.878 1.00 90.19 87 VAL A N 1
ATOM 670 C CA . VAL A 1 87 ? -0.630 -9.933 -5.606 1.00 90.19 87 VAL A CA 1
ATOM 671 C C . VAL A 1 87 ? -1.840 -10.839 -5.367 1.00 90.19 87 VAL A C 1
ATOM 673 O O . VAL A 1 87 ? -2.098 -11.201 -4.221 1.00 90.19 87 VAL A O 1
ATOM 676 N N . SER A 1 88 ? -2.574 -11.223 -6.416 1.00 89.06 88 SER A N 1
ATOM 677 C CA . SER A 1 88 ? -3.699 -12.158 -6.303 1.00 89.06 88 SER A CA 1
ATOM 678 C C . SER A 1 88 ? -3.227 -13.540 -5.855 1.00 89.06 88 SER A C 1
ATOM 680 O O . SER A 1 88 ? -3.777 -14.078 -4.897 1.00 89.06 88 SER A O 1
ATOM 682 N N . GLU A 1 89 ? -2.176 -14.080 -6.479 1.00 87.44 89 GLU A N 1
ATOM 683 C CA . GLU A 1 89 ? -1.587 -15.366 -6.079 1.00 87.44 89 GLU A CA 1
ATOM 684 C C . GLU A 1 89 ? -1.048 -15.303 -4.649 1.00 87.44 89 GLU A C 1
ATOM 686 O O . GLU A 1 89 ? -1.402 -16.135 -3.817 1.00 87.44 89 GLU A O 1
ATOM 691 N N . TYR A 1 90 ? -0.277 -14.262 -4.320 1.00 86.56 90 TYR A N 1
ATOM 692 C CA . TYR A 1 90 ? 0.239 -14.053 -2.970 1.00 86.56 90 TYR A CA 1
ATOM 693 C C . TYR A 1 90 ? -0.882 -14.024 -1.927 1.00 86.56 90 TYR A C 1
ATOM 695 O O . TYR A 1 90 ? -0.822 -14.729 -0.920 1.00 86.56 90 TYR A O 1
ATOM 703 N N . SER A 1 91 ? -1.944 -13.258 -2.191 1.00 83.19 91 SER A N 1
ATOM 704 C CA . SER A 1 91 ? -3.069 -13.083 -1.266 1.00 83.19 91 SER A CA 1
ATOM 705 C C . SER A 1 91 ? -3.892 -14.352 -1.055 1.00 83.19 91 SER A C 1
ATOM 707 O O . SER A 1 91 ? -4.499 -14.488 0.008 1.00 83.19 91 SER A O 1
ATOM 709 N N . ASN A 1 92 ? -3.911 -15.247 -2.045 1.00 80.50 92 ASN A N 1
ATOM 710 C CA . ASN A 1 92 ? -4.611 -16.530 -2.002 1.00 80.50 92 ASN A CA 1
ATOM 711 C C . ASN A 1 92 ? -3.717 -17.695 -1.541 1.00 80.50 92 ASN A C 1
ATOM 713 O O . ASN A 1 92 ? -4.220 -18.799 -1.343 1.00 80.50 92 ASN A O 1
ATOM 717 N N . SER A 1 93 ? -2.416 -17.464 -1.359 1.00 77.50 93 SER A N 1
ATOM 718 C CA . SER A 1 93 ? -1.467 -18.460 -0.857 1.00 77.50 93 SER A CA 1
ATOM 719 C C . SER A 1 93 ? -1.427 -18.519 0.677 1.00 77.50 93 SER A C 1
ATOM 721 O O . SER A 1 93 ? -1.908 -17.619 1.372 1.00 77.50 93 SER A O 1
ATOM 723 N N . ASP A 1 94 ? -0.767 -19.542 1.228 1.00 69.19 94 ASP A N 1
ATOM 724 C CA . ASP A 1 94 ? -0.537 -19.672 2.677 1.00 69.19 94 ASP A CA 1
ATOM 725 C C . ASP A 1 94 ? 0.324 -18.537 3.268 1.00 69.19 94 ASP A C 1
ATOM 727 O O . ASP A 1 94 ? 0.216 -18.236 4.469 1.00 69.19 94 ASP A O 1
ATOM 731 N N . HIS A 1 95 ? 1.095 -17.859 2.405 1.00 64.88 95 HIS A N 1
ATOM 732 C CA . HIS A 1 95 ? 1.874 -16.648 2.691 1.00 64.88 95 HIS A CA 1
ATOM 733 C C . HIS A 1 95 ? 1.003 -15.388 2.827 1.00 64.88 95 HIS A C 1
ATOM 735 O O . HIS A 1 95 ? 1.523 -14.319 3.135 1.00 64.88 95 HIS A O 1
ATOM 741 N N . GLY A 1 96 ? -0.313 -15.506 2.603 1.00 64.94 96 GLY A N 1
ATOM 742 C CA . GLY A 1 96 ? -1.257 -14.408 2.432 1.00 64.94 96 GLY A CA 1
ATOM 743 C C . GLY A 1 96 ? -1.290 -13.338 3.530 1.00 64.94 96 GLY A C 1
ATOM 744 O O . GLY A 1 96 ? -0.660 -13.397 4.588 1.00 64.94 96 GLY A O 1
ATOM 745 N N . THR A 1 97 ? -2.083 -12.298 3.275 1.00 69.12 97 THR A N 1
ATOM 746 C CA . THR A 1 97 ? -2.032 -11.071 4.079 1.00 69.12 97 THR A CA 1
ATOM 747 C C . THR A 1 97 ? -2.589 -11.279 5.485 1.00 69.12 97 THR A C 1
ATOM 749 O O . THR A 1 97 ? -3.746 -11.658 5.692 1.00 69.12 97 THR A O 1
ATOM 752 N N . THR A 1 98 ? -1.747 -10.979 6.473 1.00 69.12 98 THR A N 1
ATOM 753 C CA . THR A 1 98 ? -2.098 -11.057 7.889 1.00 69.12 98 THR A CA 1
ATOM 754 C C . THR A 1 98 ? -2.335 -9.659 8.443 1.00 69.12 98 THR A C 1
ATOM 756 O O . THR A 1 98 ? -1.449 -8.807 8.435 1.00 69.12 98 THR A O 1
ATOM 759 N N . PHE A 1 99 ? -3.541 -9.427 8.953 1.00 69.62 99 PHE A N 1
ATOM 760 C CA . PHE A 1 99 ? -3.923 -8.180 9.601 1.00 69.62 99 PHE A CA 1
ATOM 761 C C . PHE A 1 99 ? -3.834 -8.332 11.114 1.00 69.62 99 PHE A C 1
ATOM 763 O O . PHE A 1 99 ? -4.437 -9.237 11.699 1.00 69.62 99 PHE A O 1
ATOM 770 N N . PHE A 1 100 ? -3.120 -7.404 11.743 1.00 66.50 100 PHE A N 1
ATOM 771 C CA . PHE A 1 100 ? -2.987 -7.315 13.189 1.00 66.50 100 PHE A CA 1
ATOM 772 C C . PHE A 1 100 ? -3.897 -6.206 13.702 1.00 66.50 100 PHE A C 1
ATOM 774 O O . PHE A 1 100 ? -3.764 -5.047 13.309 1.00 66.50 100 PHE A O 1
ATOM 781 N N . ARG A 1 101 ? -4.813 -6.549 14.605 1.00 65.38 101 ARG A N 1
ATOM 782 C CA . ARG A 1 101 ? -5.635 -5.581 15.328 1.00 65.38 101 ARG A CA 1
ATOM 783 C C . ARG A 1 101 ? -5.302 -5.660 16.805 1.00 65.38 101 ARG A C 1
ATOM 785 O O . ARG A 1 101 ? -5.575 -6.665 17.456 1.00 65.38 101 ARG A O 1
ATOM 792 N N . ARG A 1 102 ? -4.756 -4.579 17.353 1.00 55.44 102 ARG A N 1
ATOM 793 C CA . ARG A 1 102 ? -4.519 -4.460 18.791 1.00 55.44 102 ARG A CA 1
ATOM 794 C C . ARG A 1 102 ? -5.740 -3.849 19.476 1.00 55.44 102 ARG A C 1
ATOM 796 O O . ARG A 1 102 ? -6.197 -2.787 19.067 1.00 55.44 102 ARG A O 1
ATOM 803 N N . THR A 1 103 ? -6.250 -4.506 20.514 1.00 58.25 103 THR A N 1
ATOM 804 C CA . THR A 1 103 ? -7.318 -3.989 21.383 1.00 58.25 103 THR A CA 1
ATOM 805 C C . THR A 1 103 ? -6.813 -4.040 22.823 1.00 58.25 103 THR A C 1
ATOM 807 O O . THR A 1 103 ? -6.738 -5.106 23.423 1.00 58.25 103 THR A O 1
ATOM 810 N N . GLY A 1 104 ? -6.377 -2.898 23.364 1.00 66.25 104 GLY A N 1
ATOM 811 C CA . GLY A 1 104 ? -5.688 -2.861 24.659 1.00 66.25 104 GLY A CA 1
ATOM 812 C C . GLY A 1 104 ? -4.367 -3.649 24.641 1.00 66.25 104 GLY A C 1
ATOM 813 O O . GLY A 1 104 ? -3.459 -3.352 23.854 1.00 66.25 104 GLY A O 1
ATOM 814 N N . SER A 1 105 ? -4.246 -4.645 25.521 1.00 60.62 105 SER A N 1
ATOM 815 C CA . SER A 1 105 ? -3.112 -5.582 25.578 1.00 60.62 105 SER A CA 1
ATOM 816 C C . SER A 1 105 ? -3.246 -6.771 24.619 1.00 60.62 105 SER A C 1
ATOM 818 O O . SER A 1 105 ? -2.249 -7.438 24.354 1.00 60.62 105 SER A O 1
ATOM 820 N N . GLU A 1 106 ? -4.433 -7.022 24.066 1.00 58.75 106 GLU A N 1
ATOM 821 C CA . GLU A 1 106 ? -4.697 -8.161 23.186 1.00 58.75 106 GLU A CA 1
ATOM 822 C C . GLU A 1 106 ? -4.305 -7.837 21.734 1.00 58.75 106 GLU A C 1
ATOM 824 O O . GLU A 1 106 ? -4.657 -6.779 21.200 1.00 58.75 106 GLU A O 1
ATOM 829 N N . ILE A 1 107 ? -3.596 -8.755 21.071 1.00 69.25 107 ILE A N 1
ATOM 830 C CA . ILE A 1 107 ? -3.332 -8.703 19.628 1.00 69.25 107 ILE A CA 1
ATOM 831 C C . ILE A 1 107 ? -4.185 -9.776 18.962 1.00 69.25 107 ILE A C 1
ATOM 833 O O . ILE A 1 107 ? -3.920 -10.967 19.099 1.00 69.25 107 ILE A O 1
ATOM 837 N N . LYS A 1 108 ? -5.198 -9.347 18.209 1.00 71.06 108 LYS A N 1
ATOM 838 C CA . LYS A 1 108 ? -5.979 -10.228 17.343 1.00 71.06 108 LYS A CA 1
ATOM 839 C C . LYS A 1 108 ? -5.325 -10.294 15.975 1.00 71.06 108 LYS A C 1
ATOM 841 O O . LYS A 1 108 ? -5.088 -9.268 15.335 1.00 71.06 108 LYS A O 1
ATOM 846 N N . ILE A 1 109 ? -5.052 -11.512 15.535 1.00 74.81 109 ILE A N 1
ATOM 847 C CA . ILE A 1 109 ? -4.486 -11.806 14.225 1.00 74.81 109 ILE A CA 1
ATOM 848 C C . ILE A 1 109 ? -5.622 -12.322 13.349 1.00 74.81 109 ILE A C 1
ATOM 850 O O . ILE A 1 109 ? -6.327 -13.254 13.728 1.00 74.81 109 ILE A O 1
ATOM 854 N N . SER A 1 110 ? -5.813 -11.716 12.183 1.00 70.50 110 SER A N 1
ATOM 855 C CA . SER A 1 110 ? -6.765 -12.207 11.188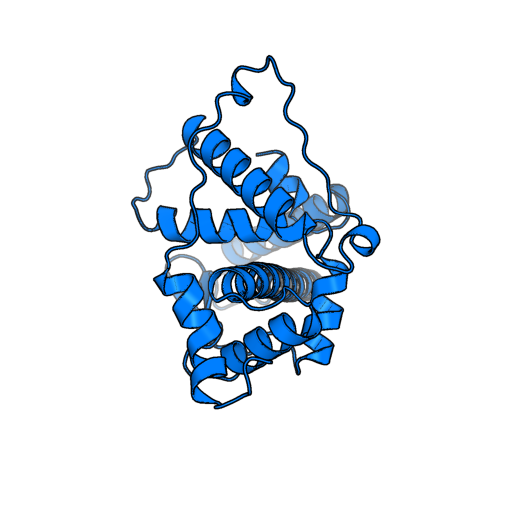 1.00 70.50 110 SER A CA 1
ATOM 856 C C . SER A 1 110 ? -6.071 -12.361 9.844 1.00 70.50 110 SER A C 1
ATOM 858 O O . SER A 1 110 ? -5.525 -11.391 9.321 1.00 70.50 110 SER A O 1
ATOM 860 N N . LYS A 1 111 ? -6.107 -13.568 9.276 1.00 67.44 111 LYS A N 1
ATOM 861 C CA . LYS A 1 111 ? -5.784 -13.776 7.864 1.00 67.44 111 LYS A CA 1
ATOM 862 C C . LYS A 1 111 ? -7.023 -13.419 7.050 1.00 67.44 111 LYS A C 1
ATOM 864 O O . LYS A 1 111 ? -8.096 -13.973 7.283 1.00 67.44 111 LYS A O 1
ATOM 869 N N . LYS A 1 112 ? -6.895 -12.456 6.142 1.00 66.00 112 LYS A N 1
ATOM 870 C CA . LYS A 1 112 ? -7.957 -12.086 5.200 1.00 66.00 112 LYS A CA 1
ATOM 871 C C . LYS A 1 112 ? -7.333 -11.971 3.819 1.00 66.00 112 LYS A C 1
ATOM 873 O O . LYS A 1 112 ? -6.300 -11.321 3.677 1.00 66.00 112 LYS A O 1
ATOM 878 N N . ALA A 1 113 ? -7.975 -12.556 2.813 1.00 66.38 113 ALA A N 1
ATOM 879 C CA . ALA A 1 113 ? -7.591 -12.310 1.430 1.00 66.38 113 ALA A CA 1
ATOM 880 C C . ALA A 1 113 ? -7.749 -10.811 1.122 1.00 66.38 113 ALA A C 1
ATOM 882 O O . ALA A 1 113 ? -8.763 -10.195 1.474 1.00 66.38 113 ALA A O 1
ATOM 883 N N . LEU A 1 114 ? -6.741 -10.212 0.486 1.00 66.06 114 LEU A N 1
ATOM 884 C CA . LEU A 1 114 ? -6.876 -8.877 -0.085 1.00 66.06 114 LEU A CA 1
ATOM 885 C C . LEU A 1 114 ? -7.796 -8.987 -1.296 1.00 66.06 114 LEU A C 1
ATOM 887 O O . LEU A 1 114 ? -7.456 -9.657 -2.257 1.00 66.06 114 LEU A O 1
ATOM 891 N N . VAL A 1 115 ? -8.970 -8.366 -1.184 1.00 63.06 115 VAL A N 1
ATOM 892 C CA . VAL A 1 115 ? -9.984 -8.127 -2.226 1.00 63.06 115 VAL A CA 1
ATOM 893 C C . VAL A 1 115 ? -9.819 -8.943 -3.524 1.00 63.06 115 VAL A C 1
ATOM 895 O O . VAL A 1 115 ? -9.115 -8.515 -4.432 1.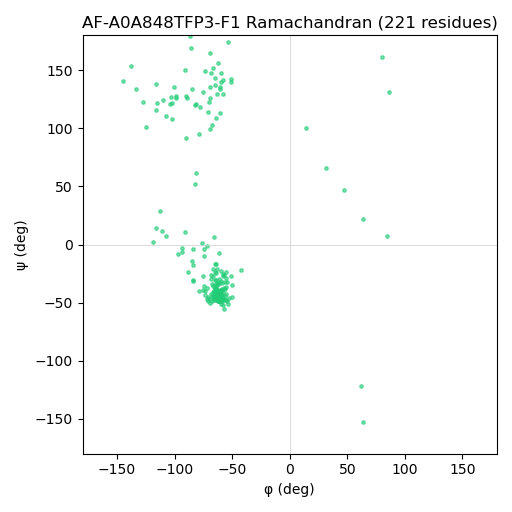00 63.06 115 VAL A O 1
ATOM 898 N N . GLY A 1 116 ? -10.593 -10.023 -3.648 1.00 68.25 116 GLY A N 1
ATOM 899 C CA . GLY A 1 116 ? -11.018 -10.586 -4.936 1.00 68.25 116 GLY A CA 1
ATOM 900 C C . GLY A 1 116 ? -9.918 -11.135 -5.853 1.00 68.25 116 GLY A C 1
ATOM 901 O O . GLY A 1 116 ? -8.882 -11.632 -5.415 1.00 68.25 116 GLY A O 1
ATOM 902 N N . ASP A 1 117 ? -10.207 -11.106 -7.154 1.00 84.00 117 ASP A N 1
ATOM 903 C CA . ASP A 1 117 ? -9.313 -11.567 -8.216 1.00 84.00 117 ASP A CA 1
ATOM 904 C C . ASP A 1 117 ? -8.337 -10.461 -8.677 1.00 84.00 117 ASP A C 1
ATOM 906 O O . ASP A 1 117 ? -8.353 -9.318 -8.210 1.00 84.00 117 ASP A O 1
ATOM 910 N N . SER A 1 118 ? -7.469 -10.777 -9.643 1.00 88.31 118 SER A N 1
ATOM 911 C CA . SER A 1 118 ? -6.524 -9.797 -10.207 1.00 88.31 118 SER A CA 1
ATOM 912 C C . SER A 1 118 ? -7.194 -8.538 -10.795 1.00 88.31 118 SER A C 1
ATOM 914 O O . SER A 1 118 ? -6.577 -7.468 -10.825 1.00 88.31 118 SER A O 1
ATOM 916 N N . SER A 1 119 ? -8.451 -8.623 -11.246 1.00 89.00 119 SER A N 1
ATOM 917 C CA . SER A 1 119 ? -9.198 -7.479 -11.780 1.00 89.00 119 SER A CA 1
ATOM 918 C C . SER A 1 119 ? -9.620 -6.533 -10.656 1.00 89.00 119 SER A C 1
ATOM 920 O O . SER A 1 119 ? -9.429 -5.315 -10.762 1.00 89.00 119 SER A O 1
ATOM 922 N N . ASP A 1 120 ? -10.114 -7.083 -9.547 1.00 89.06 120 ASP A N 1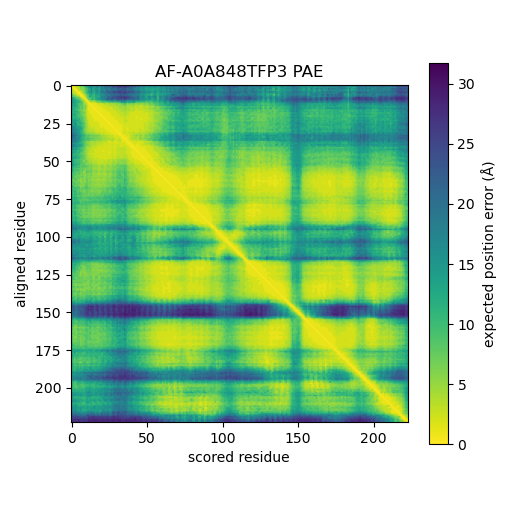
ATOM 923 C CA . ASP A 1 120 ? -10.472 -6.312 -8.358 1.00 89.06 120 ASP A CA 1
ATOM 924 C C . ASP A 1 120 ? -9.255 -5.627 -7.732 1.00 89.06 120 ASP A C 1
ATOM 926 O O . ASP A 1 120 ? -9.318 -4.435 -7.403 1.00 89.06 120 ASP A O 1
ATOM 930 N N . ILE A 1 121 ? -8.121 -6.327 -7.658 1.00 90.38 121 ILE A N 1
ATOM 931 C CA . ILE A 1 121 ? -6.841 -5.765 -7.207 1.00 90.38 121 ILE A CA 1
ATOM 932 C C . ILE A 1 121 ? -6.428 -4.587 -8.092 1.00 90.38 121 ILE A C 1
ATOM 934 O O . ILE A 1 121 ? -6.120 -3.505 -7.586 1.00 90.38 121 ILE A O 1
ATOM 938 N N . ALA A 1 122 ? -6.477 -4.747 -9.418 1.00 91.25 122 ALA A N 1
ATOM 939 C CA . ALA A 1 122 ? -6.132 -3.674 -10.348 1.00 91.25 122 ALA A CA 1
ATOM 940 C C . ALA A 1 122 ? -7.083 -2.471 -10.222 1.00 91.25 122 ALA A C 1
ATOM 942 O O . ALA A 1 122 ? -6.645 -1.316 -10.261 1.00 91.25 122 ALA A O 1
ATOM 943 N N . LYS A 1 123 ? -8.386 -2.718 -10.049 1.00 89.62 123 LYS A N 1
ATOM 944 C CA . LYS A 1 123 ? -9.395 -1.673 -9.832 1.00 89.62 123 LYS A CA 1
ATOM 945 C C . LYS A 1 123 ? -9.161 -0.929 -8.521 1.00 89.62 123 LYS A C 1
ATOM 947 O O . LYS A 1 123 ? -9.314 0.292 -8.490 1.00 89.62 123 LYS A O 1
ATOM 952 N N . ASN A 1 124 ? -8.796 -1.638 -7.455 1.00 87.12 124 ASN A N 1
ATOM 953 C CA . ASN A 1 124 ? -8.491 -1.038 -6.163 1.00 87.12 124 ASN A CA 1
ATOM 954 C C . ASN A 1 124 ? -7.206 -0.199 -6.235 1.00 87.12 124 ASN A C 1
ATOM 956 O O . ASN A 1 124 ? -7.235 0.984 -5.898 1.00 87.12 124 ASN A O 1
ATOM 960 N N . PHE A 1 125 ? -6.129 -0.751 -6.806 1.00 89.94 125 PHE A N 1
ATOM 961 C CA . PHE A 1 125 ? -4.876 -0.027 -7.029 1.00 89.94 125 PHE A CA 1
ATOM 962 C C . PHE A 1 125 ? -5.105 1.319 -7.722 1.00 89.94 125 PHE A C 1
ATOM 964 O O . PHE A 1 125 ? -4.588 2.340 -7.277 1.00 89.94 125 PHE A O 1
ATOM 971 N N . ARG A 1 126 ? -5.940 1.365 -8.771 1.00 88.69 126 ARG A N 1
ATOM 972 C CA . ARG A 1 126 ? -6.215 2.611 -9.510 1.00 88.69 126 ARG A CA 1
ATOM 973 C C . ARG A 1 126 ? -6.775 3.746 -8.652 1.00 88.69 126 ARG A C 1
ATOM 975 O O . ARG A 1 126 ? -6.580 4.899 -9.019 1.00 88.69 126 ARG A O 1
ATOM 982 N N . LYS A 1 127 ? -7.432 3.445 -7.529 1.00 85.19 127 LYS A N 1
ATOM 983 C CA . LYS A 1 127 ? -7.954 4.459 -6.597 1.00 85.19 127 LYS A CA 1
ATOM 984 C C . LYS A 1 127 ? -6.860 5.097 -5.742 1.00 85.19 127 LYS A C 1
ATOM 986 O O . LYS A 1 127 ? -7.010 6.234 -5.325 1.00 85.19 127 LYS A O 1
ATOM 991 N N . HIS A 1 128 ? -5.766 4.375 -5.503 1.00 84.75 128 HIS A N 1
ATOM 992 C CA . HIS A 1 128 ? -4.685 4.785 -4.600 1.00 84.75 128 HIS A CA 1
ATOM 993 C C . HIS A 1 128 ? -3.325 4.933 -5.300 1.00 84.75 128 HIS A C 1
ATOM 995 O O . HIS A 1 128 ? -2.335 5.271 -4.657 1.00 84.75 128 HIS A O 1
ATOM 1001 N N . ARG A 1 129 ? -3.266 4.729 -6.624 1.00 87.38 129 ARG A N 1
ATOM 1002 C CA . ARG A 1 129 ? -2.039 4.816 -7.436 1.00 87.38 129 ARG A CA 1
ATOM 1003 C C . ARG A 1 129 ? -1.312 6.156 -7.310 1.00 87.38 129 ARG A C 1
ATOM 1005 O O . ARG A 1 129 ? -0.090 6.181 -7.407 1.00 87.38 129 ARG A O 1
ATOM 1012 N N . ALA A 1 130 ? -2.050 7.234 -7.028 1.00 85.44 130 ALA A N 1
ATOM 1013 C CA . ALA A 1 130 ? -1.494 8.570 -6.842 1.00 85.44 130 ALA A CA 1
ATOM 1014 C C . ALA A 1 130 ? -0.473 8.634 -5.687 1.00 85.44 130 ALA A C 1
ATOM 1016 O O . ALA A 1 130 ? 0.508 9.365 -5.761 1.00 85.44 130 ALA A O 1
ATOM 1017 N N . VAL A 1 131 ? -0.661 7.806 -4.655 1.00 84.81 131 VAL A N 1
ATOM 1018 C CA . VAL A 1 131 ? 0.179 7.760 -3.445 1.00 84.81 131 VAL A CA 1
ATOM 1019 C C . VAL A 1 131 ? 0.916 6.425 -3.286 1.00 84.81 131 VAL A C 1
ATOM 1021 O O . VAL A 1 131 ? 1.442 6.123 -2.217 1.00 84.81 131 VAL A O 1
ATOM 1024 N N . ALA A 1 132 ? 0.973 5.600 -4.337 1.00 88.94 132 ALA A N 1
ATOM 1025 C CA . ALA A 1 132 ? 1.543 4.252 -4.264 1.00 88.94 132 ALA A CA 1
ATOM 1026 C C . ALA A 1 132 ? 3.022 4.240 -3.836 1.00 88.94 132 ALA A C 1
ATOM 1028 O O . ALA A 1 132 ? 3.419 3.399 -3.033 1.00 88.94 132 ALA A O 1
ATOM 1029 N N . HIS A 1 133 ? 3.816 5.201 -4.312 1.00 87.75 133 HIS A N 1
ATOM 1030 C CA . HIS A 1 133 ? 5.224 5.361 -3.941 1.00 87.75 133 HIS A CA 1
ATOM 1031 C C . HIS A 1 133 ? 5.404 5.665 -2.440 1.00 87.75 133 HIS A C 1
ATOM 1033 O O . HIS A 1 133 ? 6.255 5.066 -1.786 1.00 87.75 133 HIS A O 1
ATOM 1039 N N . ILE A 1 134 ? 4.537 6.509 -1.867 1.00 86.25 134 ILE A N 1
ATOM 1040 C CA . ILE A 1 134 ? 4.507 6.820 -0.429 1.00 86.25 134 ILE A CA 1
ATOM 1041 C C . ILE A 1 134 ? 4.161 5.566 0.381 1.00 86.25 134 ILE A C 1
ATOM 1043 O O . ILE A 1 134 ? 4.812 5.253 1.376 1.00 86.25 134 ILE A O 1
ATOM 1047 N N . LEU A 1 135 ? 3.143 4.820 -0.053 1.00 86.94 135 LEU A N 1
ATOM 1048 C CA . LEU A 1 135 ? 2.694 3.603 0.625 1.00 86.94 135 LEU A CA 1
ATOM 1049 C C . LEU A 1 135 ? 3.732 2.469 0.566 1.00 86.94 135 LEU A C 1
ATOM 1051 O O . LEU A 1 135 ? 3.874 1.727 1.538 1.00 86.94 135 LEU A O 1
ATOM 1055 N N . ALA A 1 136 ? 4.465 2.343 -0.542 1.00 87.88 136 ALA A N 1
ATOM 1056 C CA . ALA A 1 136 ? 5.565 1.392 -0.678 1.00 87.88 136 ALA A CA 1
ATOM 1057 C C . ALA A 1 136 ? 6.753 1.768 0.222 1.00 87.88 136 ALA A C 1
ATOM 1059 O O . ALA A 1 136 ? 7.271 0.912 0.939 1.00 87.88 136 ALA A O 1
ATOM 1060 N N . ALA A 1 137 ? 7.109 3.055 0.280 1.00 86.38 137 ALA A N 1
ATOM 1061 C CA . ALA A 1 137 ? 8.151 3.548 1.176 1.00 86.38 137 ALA A CA 1
ATOM 1062 C C . ALA A 1 137 ? 7.825 3.296 2.652 1.00 86.38 137 ALA A C 1
ATOM 1064 O O . ALA A 1 137 ? 8.700 2.902 3.418 1.00 86.38 137 ALA A O 1
ATOM 1065 N N . LYS A 1 138 ? 6.554 3.449 3.049 1.00 81.69 138 LYS A N 1
ATOM 1066 C CA . LYS A 1 138 ? 6.098 3.114 4.407 1.00 81.69 138 LYS A CA 1
ATOM 1067 C C . LYS A 1 138 ? 6.273 1.636 4.741 1.00 81.69 138 LYS A C 1
ATOM 1069 O O . LYS A 1 138 ? 6.657 1.310 5.860 1.00 81.69 138 LYS A O 1
ATOM 1074 N N . ALA A 1 139 ? 5.985 0.748 3.794 1.00 81.25 139 ALA A N 1
ATOM 1075 C CA . ALA A 1 139 ? 6.168 -0.684 4.004 1.00 81.25 139 ALA A CA 1
ATOM 1076 C C . ALA A 1 139 ? 7.651 -1.049 4.128 1.00 81.25 139 ALA A C 1
ATOM 1078 O O . ALA A 1 139 ? 8.023 -1.740 5.072 1.00 81.25 139 ALA A O 1
ATOM 1079 N N . ALA A 1 140 ? 8.497 -0.500 3.252 1.00 82.38 140 ALA A N 1
ATOM 1080 C CA . ALA A 1 140 ? 9.941 -0.690 3.333 1.00 82.38 140 ALA A CA 1
ATOM 1081 C C . ALA A 1 140 ? 10.495 -0.181 4.675 1.00 82.38 140 ALA A C 1
ATOM 1083 O O . ALA A 1 140 ? 11.196 -0.903 5.378 1.00 82.38 140 ALA A O 1
ATOM 1084 N N . LEU A 1 141 ? 10.085 1.018 5.095 1.00 76.56 141 LEU A N 1
ATOM 1085 C CA . LEU A 1 141 ? 10.414 1.577 6.403 1.00 76.56 141 LEU A CA 1
ATOM 1086 C C . LEU A 1 141 ? 9.971 0.655 7.553 1.00 76.56 141 LEU A C 1
ATOM 1088 O O . LEU A 1 141 ? 10.749 0.409 8.471 1.00 76.56 141 LEU A O 1
ATOM 1092 N N . SER A 1 142 ? 8.755 0.102 7.495 1.00 73.44 142 SER A N 1
ATOM 1093 C CA . SER A 1 142 ? 8.239 -0.815 8.519 1.00 73.44 142 SER A CA 1
ATOM 1094 C C . SER A 1 142 ? 9.046 -2.115 8.628 1.00 73.44 142 SER A C 1
ATOM 1096 O O . SER A 1 142 ? 9.165 -2.657 9.730 1.00 73.44 142 SER A O 1
ATOM 1098 N N . ASP A 1 143 ? 9.601 -2.621 7.525 1.00 67.56 143 ASP A N 1
ATOM 1099 C CA . ASP A 1 143 ? 10.460 -3.815 7.525 1.00 67.56 143 ASP A CA 1
ATOM 1100 C C . ASP A 1 143 ? 11.802 -3.572 8.228 1.00 67.56 143 ASP A C 1
ATOM 1102 O O . ASP A 1 143 ? 12.375 -4.494 8.827 1.00 67.56 143 ASP A O 1
ATOM 1106 N N . HIS A 1 144 ? 12.279 -2.326 8.191 1.00 65.19 144 HIS A N 1
ATOM 1107 C CA . HIS A 1 144 ? 13.470 -1.869 8.910 1.00 65.19 144 HIS A CA 1
ATOM 1108 C C . HIS A 1 144 ? 13.156 -1.473 10.361 1.00 65.19 144 HIS A C 1
ATOM 1110 O O . HIS A 1 144 ? 13.956 -1.738 11.254 1.00 65.19 144 HIS A O 1
ATOM 1116 N N . GLN A 1 145 ? 11.952 -0.964 10.641 1.00 61.31 145 GLN A N 1
ATOM 1117 C CA . GLN A 1 145 ? 11.483 -0.586 11.984 1.00 61.31 145 GLN A CA 1
ATOM 1118 C C . GLN A 1 145 ? 11.083 -1.768 12.888 1.00 61.31 145 GLN A C 1
ATOM 1120 O O . GLN A 1 145 ? 10.745 -1.563 14.054 1.00 61.31 145 GLN A O 1
ATOM 1125 N N . LYS A 1 146 ? 11.212 -3.027 12.435 1.00 51.41 146 LYS A N 1
ATOM 1126 C CA . LYS A 1 146 ? 11.261 -4.185 13.360 1.00 51.41 146 LYS A CA 1
ATOM 1127 C C . LYS A 1 146 ? 12.466 -4.120 14.325 1.00 51.41 146 LYS A C 1
ATOM 1129 O O . LYS A 1 146 ? 12.530 -4.907 15.268 1.00 51.41 146 LYS A O 1
ATOM 1134 N N . LEU A 1 147 ? 13.380 -3.166 14.131 1.00 37.03 147 LEU A N 1
ATOM 1135 C CA . LEU A 1 147 ? 14.434 -2.762 15.058 1.00 37.03 147 LEU A CA 1
ATOM 1136 C C . LEU A 1 147 ? 13.950 -1.627 15.990 1.00 37.03 147 LEU A C 1
ATOM 1138 O O . LEU A 1 147 ? 14.114 -0.452 15.687 1.00 37.03 147 LEU A O 1
ATOM 1142 N N . GLY A 1 148 ? 13.402 -1.991 17.154 1.00 34.91 148 GLY A N 1
ATOM 1143 C CA . GLY A 1 148 ? 13.346 -1.119 18.338 1.00 34.91 148 GLY A CA 1
ATOM 1144 C C . GLY A 1 148 ? 12.155 -0.153 18.452 1.00 34.91 148 GLY A C 1
ATOM 1145 O O . GLY A 1 148 ? 11.861 0.641 17.567 1.00 34.91 148 GLY A O 1
ATOM 1146 N N . LYS A 1 149 ? 11.517 -0.160 19.630 1.00 36.88 149 LYS A N 1
ATOM 1147 C CA . LYS A 1 149 ? 10.467 0.784 20.072 1.00 36.88 149 LYS A CA 1
ATOM 1148 C C . LYS A 1 149 ? 10.953 2.238 20.255 1.00 36.88 149 LYS A C 1
ATOM 1150 O O . LYS A 1 149 ? 10.164 3.068 20.696 1.00 36.88 149 LYS A O 1
ATOM 1155 N N . ASP A 1 150 ? 12.197 2.547 19.893 1.00 35.19 150 ASP A N 1
ATOM 1156 C CA . ASP A 1 150 ? 12.879 3.793 20.263 1.00 35.19 150 ASP A CA 1
ATOM 1157 C C . ASP A 1 150 ? 13.122 4.758 19.092 1.00 35.19 150 ASP A C 1
ATOM 1159 O O . ASP A 1 150 ? 13.820 5.756 19.257 1.00 35.19 150 ASP A O 1
ATOM 1163 N N . LEU A 1 151 ? 12.517 4.545 17.917 1.00 40.25 151 LEU A N 1
ATOM 1164 C CA . LEU A 1 151 ? 12.525 5.556 16.847 1.00 40.25 151 LEU A CA 1
ATOM 1165 C C . LEU A 1 151 ? 11.444 6.615 17.101 1.00 40.25 151 LEU A C 1
ATOM 1167 O O . LEU A 1 151 ? 10.505 6.820 16.336 1.00 40.25 151 LEU A O 1
ATOM 1171 N N . ILE A 1 152 ? 11.610 7.286 18.236 1.00 40.81 152 ILE A N 1
ATOM 1172 C CA . ILE A 1 152 ? 11.029 8.583 18.550 1.00 40.81 152 ILE A CA 1
ATOM 1173 C C . ILE A 1 152 ? 11.642 9.584 17.559 1.00 40.81 152 ILE A C 1
ATOM 1175 O O . ILE A 1 152 ? 12.834 9.866 17.627 1.00 40.81 152 ILE A O 1
ATOM 1179 N N . SER A 1 153 ? 10.834 10.064 16.609 1.00 47.81 153 SER A N 1
ATOM 1180 C CA . SER A 1 153 ? 10.997 11.336 15.881 1.00 47.81 153 SER A CA 1
ATOM 1181 C C . SER A 1 153 ? 12.444 11.817 15.648 1.00 47.81 153 SER A C 1
ATOM 1183 O O . SER A 1 153 ? 12.847 12.853 16.183 1.00 47.81 153 SER A O 1
ATOM 1185 N N . SER A 1 154 ? 13.238 11.096 14.853 1.00 58.81 154 SER A N 1
ATOM 1186 C CA . SER A 1 154 ? 14.524 11.620 14.384 1.00 58.81 154 SER A CA 1
ATOM 1187 C C . SER A 1 154 ? 14.377 12.137 12.955 1.00 58.81 154 SER A C 1
ATOM 1189 O O . SER A 1 154 ? 13.793 11.474 12.097 1.00 58.81 154 SER A O 1
ATOM 1191 N N . SER A 1 155 ? 14.934 13.319 12.687 1.00 68.94 155 SER A N 1
ATOM 1192 C CA . SER A 1 155 ? 15.040 13.894 11.337 1.00 68.94 155 SER A CA 1
ATOM 1193 C C . SER A 1 155 ? 15.654 12.915 10.330 1.00 68.94 155 SER A C 1
ATOM 1195 O O . SER A 1 155 ? 15.334 12.959 9.148 1.00 68.94 155 SER A O 1
ATOM 1197 N N . LEU A 1 156 ? 16.485 11.984 10.806 1.00 73.19 156 LEU A N 1
ATOM 1198 C CA . LEU A 1 156 ? 17.079 10.912 10.017 1.00 73.19 156 LEU A CA 1
ATOM 1199 C C . LEU A 1 156 ? 16.039 9.913 9.477 1.00 73.19 156 LEU A C 1
ATOM 1201 O O . LEU A 1 156 ? 16.135 9.510 8.320 1.00 73.19 156 LEU A O 1
ATOM 1205 N N . VAL A 1 157 ? 15.032 9.525 10.271 1.00 72.06 157 VAL A N 1
ATOM 1206 C CA . VAL A 1 157 ? 13.942 8.649 9.796 1.00 72.06 157 VAL A CA 1
ATOM 1207 C C . VAL A 1 157 ? 13.120 9.354 8.729 1.00 72.06 157 VAL A C 1
ATOM 1209 O O . VAL A 1 157 ? 12.795 8.739 7.718 1.00 72.06 157 VAL A O 1
ATOM 1212 N N . ASP A 1 158 ? 12.825 10.640 8.920 1.00 75.00 158 ASP A N 1
ATOM 1213 C CA . ASP A 1 158 ? 12.109 11.441 7.924 1.00 75.00 158 ASP A CA 1
ATOM 1214 C C . ASP A 1 158 ? 12.921 11.579 6.622 1.00 75.00 158 ASP A C 1
ATOM 1216 O O . ASP A 1 158 ? 12.359 11.469 5.532 1.00 75.00 158 ASP A O 1
ATOM 1220 N N . GLN A 1 159 ? 14.244 11.750 6.714 1.00 77.69 159 GLN A N 1
ATOM 1221 C CA . GLN A 1 159 ? 15.139 11.800 5.554 1.00 77.69 159 GLN A CA 1
ATOM 1222 C C . GLN A 1 159 ? 15.225 10.455 4.820 1.00 77.69 159 GLN A C 1
ATOM 1224 O O . GLN A 1 159 ? 15.095 10.431 3.598 1.00 77.69 159 GLN A O 1
ATOM 1229 N N . HIS A 1 160 ? 15.384 9.331 5.529 1.00 82.00 160 HIS A N 1
ATOM 1230 C CA . HIS A 1 160 ? 15.340 8.003 4.903 1.00 82.00 160 HIS A CA 1
ATOM 1231 C C . HIS A 1 160 ? 13.969 7.697 4.313 1.00 82.00 160 HIS A C 1
ATOM 1233 O O . HIS A 1 160 ? 13.872 7.107 3.240 1.00 82.00 160 HIS A O 1
ATOM 1239 N N . PHE A 1 161 ? 12.892 8.098 4.986 1.00 83.62 161 PHE A N 1
ATOM 1240 C CA . PHE A 1 161 ? 11.553 7.960 4.440 1.00 83.62 161 PHE A CA 1
ATOM 1241 C C . PHE A 1 161 ? 11.436 8.735 3.127 1.00 83.62 161 PHE A C 1
ATOM 1243 O O . PHE A 1 161 ? 11.068 8.147 2.116 1.00 83.62 161 PHE A O 1
ATOM 1250 N N . LEU A 1 162 ? 11.823 10.012 3.105 1.00 82.50 162 LEU A N 1
ATOM 1251 C CA . LEU A 1 162 ? 11.779 10.838 1.903 1.00 82.50 162 LEU A CA 1
ATOM 1252 C C . LEU A 1 162 ? 12.659 10.281 0.774 1.00 82.50 162 LEU A C 1
ATOM 1254 O O . LEU A 1 162 ? 12.207 10.207 -0.367 1.00 82.50 162 LEU A O 1
ATOM 1258 N N . SER A 1 163 ? 13.874 9.822 1.074 1.00 86.19 163 SER A N 1
ATOM 1259 C CA . SER A 1 163 ? 14.754 9.206 0.072 1.00 86.19 163 SER A CA 1
ATOM 1260 C C . SER A 1 163 ? 14.158 7.928 -0.511 1.00 86.19 163 SER A C 1
ATOM 1262 O O . SER A 1 163 ? 14.170 7.724 -1.726 1.00 86.19 163 SER A O 1
ATOM 1264 N N . THR A 1 164 ? 13.527 7.119 0.337 1.00 87.94 164 THR A N 1
ATOM 1265 C CA . THR A 1 164 ? 12.798 5.914 -0.062 1.00 87.94 164 THR A CA 1
ATOM 1266 C C . THR A 1 164 ? 11.586 6.262 -0.930 1.00 87.94 164 THR A C 1
ATOM 1268 O O . THR A 1 164 ? 11.373 5.646 -1.972 1.00 87.94 164 THR A O 1
ATOM 1271 N N . VAL A 1 165 ? 10.819 7.291 -0.566 1.00 88.25 165 VAL A N 1
ATOM 1272 C CA . VAL A 1 165 ? 9.682 7.790 -1.354 1.00 88.25 165 VAL A CA 1
ATOM 1273 C C . VAL A 1 165 ? 10.129 8.229 -2.752 1.00 88.25 165 VAL A C 1
ATOM 1275 O O . VAL A 1 165 ? 9.516 7.815 -3.738 1.00 88.25 165 VAL A O 1
ATOM 1278 N N . LEU A 1 166 ? 11.216 9.000 -2.860 1.00 87.94 166 LEU A N 1
ATOM 1279 C CA . LEU A 1 166 ? 11.771 9.433 -4.148 1.00 87.94 166 LEU A CA 1
ATOM 1280 C C . LEU A 1 166 ? 12.303 8.262 -4.979 1.00 87.94 166 LEU A C 1
ATOM 1282 O O . LEU A 1 166 ? 12.119 8.244 -6.197 1.00 87.94 166 LEU A O 1
ATOM 1286 N N . TYR A 1 167 ? 12.916 7.264 -4.336 1.00 90.88 167 TYR A N 1
ATOM 1287 C CA . TYR A 1 167 ? 13.314 6.023 -4.997 1.00 90.88 167 TYR A CA 1
ATOM 1288 C C . TYR A 1 167 ? 12.101 5.329 -5.631 1.00 90.88 167 TYR A C 1
ATOM 1290 O O . TYR A 1 167 ? 12.104 5.061 -6.835 1.00 90.88 167 TYR A O 1
ATOM 1298 N N . PHE A 1 168 ? 11.028 5.110 -4.863 1.00 90.94 168 PHE A N 1
ATOM 1299 C CA . PHE A 1 168 ? 9.805 4.488 -5.373 1.00 90.94 168 PHE A CA 1
ATOM 1300 C C . PHE A 1 168 ? 9.130 5.335 -6.459 1.00 90.94 168 PHE A C 1
ATOM 1302 O O . PHE A 1 168 ? 8.664 4.778 -7.450 1.00 90.94 168 PHE A O 1
ATOM 1309 N N . GLN A 1 169 ? 9.107 6.665 -6.324 1.00 91.44 169 GLN A N 1
ATOM 1310 C CA . GLN A 1 169 ? 8.578 7.576 -7.345 1.00 91.44 169 GLN A CA 1
ATOM 1311 C C . GLN A 1 169 ? 9.346 7.431 -8.663 1.00 91.44 169 GLN A C 1
ATOM 1313 O O . GLN A 1 169 ? 8.739 7.248 -9.718 1.00 91.44 169 GLN A O 1
ATOM 1318 N N . LYS A 1 170 ? 10.683 7.457 -8.605 1.00 90.38 170 LYS A N 1
ATOM 1319 C CA . LYS A 1 170 ? 11.553 7.310 -9.779 1.00 90.38 170 LYS A CA 1
ATOM 1320 C C . LYS A 1 170 ? 11.432 5.931 -10.425 1.00 90.38 170 LYS A C 1
ATOM 1322 O O . LYS A 1 170 ? 11.484 5.828 -11.643 1.00 90.38 170 LYS A O 1
ATOM 1327 N N . ARG A 1 171 ? 11.287 4.870 -9.632 1.00 90.50 171 ARG A N 1
ATOM 1328 C CA . ARG A 1 171 ? 11.110 3.508 -10.154 1.00 90.50 171 ARG A CA 1
ATOM 1329 C C . ARG A 1 171 ? 9.749 3.356 -10.821 1.00 90.50 171 ARG A C 1
ATOM 1331 O O . ARG A 1 171 ? 9.665 2.976 -11.982 1.00 90.50 171 ARG A O 1
ATOM 1338 N N . LEU A 1 172 ? 8.675 3.749 -10.139 1.00 91.38 172 LEU A N 1
ATOM 1339 C CA . LEU A 1 172 ? 7.322 3.642 -10.682 1.00 91.38 172 LEU A CA 1
ATOM 1340 C C . LEU A 1 172 ? 7.081 4.567 -11.888 1.00 91.38 172 LEU A C 1
ATOM 1342 O O . LEU A 1 172 ? 6.202 4.268 -12.696 1.00 91.38 172 LEU A O 1
ATOM 1346 N N . SER A 1 173 ? 7.868 5.635 -12.070 1.00 89.81 173 SER A N 1
ATOM 1347 C CA . SER A 1 173 ? 7.785 6.488 -13.268 1.00 89.81 173 SER A CA 1
ATOM 1348 C C . SER A 1 173 ? 8.176 5.783 -14.568 1.00 89.81 173 SER A C 1
ATOM 1350 O O . SER A 1 173 ? 7.797 6.230 -15.648 1.00 89.81 173 SER A O 1
ATOM 1352 N N . GLN A 1 174 ? 8.861 4.642 -14.477 1.00 89.44 174 GLN A N 1
ATOM 1353 C CA . GLN A 1 174 ? 9.249 3.822 -15.625 1.00 89.44 174 GLN A CA 1
ATOM 1354 C C . GLN A 1 174 ? 8.128 2.869 -16.086 1.00 89.44 174 GLN A C 1
ATOM 1356 O O . GLN A 1 174 ? 8.268 2.172 -17.093 1.00 89.44 174 GLN A O 1
ATOM 1361 N N . VAL A 1 175 ? 6.988 2.826 -15.385 1.00 87.81 175 VAL A N 1
ATOM 1362 C CA . VAL A 1 175 ? 5.835 2.003 -15.774 1.00 87.81 175 VAL A CA 1
ATOM 1363 C C . VAL A 1 175 ? 5.194 2.554 -17.054 1.00 87.81 175 VAL A C 1
ATOM 1365 O O . VAL A 1 175 ? 4.905 3.743 -17.158 1.00 87.81 175 VAL A O 1
ATOM 1368 N N . ARG A 1 176 ? 4.862 1.674 -18.012 1.00 77.75 176 ARG A N 1
ATOM 1369 C CA . ARG A 1 176 ? 4.338 2.042 -19.349 1.00 77.75 176 ARG A CA 1
ATOM 1370 C C . ARG A 1 176 ? 3.165 3.037 -19.342 1.00 77.75 176 ARG A C 1
ATOM 1372 O O . ARG A 1 176 ? 3.070 3.859 -20.244 1.00 77.75 176 ARG A O 1
ATOM 1379 N N . ASN A 1 177 ? 2.284 2.961 -18.343 1.00 78.38 177 ASN A N 1
ATOM 1380 C CA . ASN A 1 177 ? 1.095 3.817 -18.231 1.00 78.38 177 ASN A CA 1
ATOM 1381 C C . ASN A 1 177 ? 1.185 4.772 -17.032 1.00 78.38 177 ASN A C 1
ATOM 1383 O O . ASN A 1 177 ? 0.162 5.110 -16.439 1.00 78.38 177 ASN A O 1
ATOM 1387 N N . PHE A 1 178 ? 2.398 5.156 -16.627 1.00 83.56 178 PHE A N 1
ATOM 1388 C CA . PHE A 1 178 ? 2.616 6.039 -15.483 1.00 83.56 178 PHE A CA 1
ATOM 1389 C C . PHE A 1 178 ? 1.882 7.381 -15.619 1.00 83.56 178 PHE A C 1
ATOM 1391 O O . PHE A 1 178 ? 1.326 7.870 -14.639 1.00 83.56 178 PHE A O 1
ATOM 1398 N N . ALA A 1 179 ? 1.817 7.940 -16.832 1.00 83.06 179 ALA A N 1
ATOM 1399 C CA . ALA A 1 179 ? 1.150 9.217 -17.098 1.00 83.06 179 ALA A CA 1
ATOM 1400 C C . ALA A 1 179 ? -0.312 9.245 -16.616 1.00 83.06 179 ALA A C 1
ATOM 1402 O O . ALA A 1 179 ? -0.785 10.267 -16.132 1.00 83.06 179 ALA A O 1
ATOM 1403 N N . ASP A 1 180 ? -1.008 8.105 -16.654 1.00 83.25 180 ASP A N 1
ATOM 1404 C CA . ASP A 1 180 ? -2.406 8.025 -16.230 1.00 83.25 180 ASP A CA 1
ATOM 1405 C C . ASP A 1 180 ? -2.570 8.068 -14.706 1.00 83.25 180 ASP A C 1
ATOM 1407 O O . ASP A 1 180 ? -3.699 8.076 -14.218 1.00 83.25 180 ASP A O 1
ATOM 1411 N N . TRP A 1 181 ? -1.487 7.975 -13.928 1.00 83.25 181 TRP A N 1
ATOM 1412 C CA . TRP A 1 181 ? -1.570 7.701 -12.495 1.00 83.25 181 TRP A CA 1
ATOM 1413 C C . TRP A 1 181 ? -1.811 8.935 -11.643 1.00 83.25 181 TRP A C 1
ATOM 1415 O O . TRP A 1 181 ? -2.257 8.768 -10.507 1.00 83.25 181 TRP A O 1
ATOM 1425 N N . ASN A 1 182 ? -1.566 10.135 -12.177 1.00 84.19 182 ASN A N 1
ATOM 1426 C CA . ASN A 1 182 ? -1.636 11.388 -11.423 1.00 84.19 182 ASN A CA 1
ATOM 1427 C C . ASN A 1 182 ? -0.889 11.263 -10.085 1.00 84.19 182 ASN A C 1
ATOM 1429 O O . ASN A 1 182 ? -1.434 11.558 -9.020 1.00 84.19 182 ASN A O 1
ATOM 1433 N N . MET A 1 183 ? 0.330 10.711 -10.144 1.00 84.25 183 MET A N 1
ATOM 1434 C CA . MET A 1 183 ? 1.148 10.498 -8.957 1.00 84.25 183 MET A CA 1
ATOM 1435 C C . MET A 1 183 ? 1.427 11.833 -8.282 1.00 84.25 183 MET A C 1
ATOM 1437 O O . MET A 1 183 ? 1.743 12.811 -8.956 1.00 84.25 183 MET A O 1
ATOM 1441 N N . TRP A 1 184 ? 1.297 11.867 -6.959 1.00 83.19 184 TRP A N 1
ATOM 1442 C CA . TRP A 1 184 ? 1.673 13.035 -6.178 1.00 83.19 184 TRP A CA 1
ATOM 1443 C C . TRP A 1 184 ? 3.176 13.174 -6.270 1.00 83.19 184 TRP A C 1
ATOM 1445 O O . TRP A 1 184 ? 3.912 12.378 -5.700 1.00 83.19 184 TRP A O 1
ATOM 1455 N N . TRP A 1 185 ? 3.606 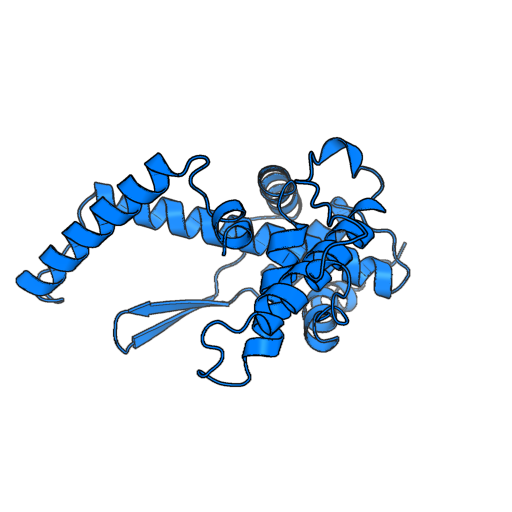14.116 -7.094 1.00 81.12 185 TRP A N 1
ATOM 1456 C CA . TRP A 1 185 ? 5.005 14.275 -7.414 1.00 81.12 185 TRP A CA 1
ATOM 1457 C C . TRP A 1 185 ? 5.677 15.073 -6.306 1.00 81.12 185 TRP A C 1
ATOM 1459 O O . TRP A 1 185 ? 5.278 16.199 -6.011 1.00 81.12 185 TRP A O 1
ATOM 1469 N N . ILE A 1 186 ? 6.669 14.460 -5.672 1.00 80.38 186 ILE A N 1
ATOM 1470 C CA . ILE A 1 186 ? 7.470 15.090 -4.632 1.00 80.38 186 ILE A CA 1
ATOM 1471 C C . ILE A 1 186 ? 8.765 15.567 -5.271 1.00 80.38 186 ILE A C 1
ATOM 1473 O O . ILE A 1 186 ? 9.490 14.789 -5.898 1.00 80.38 186 ILE A O 1
ATOM 1477 N N . GLU A 1 187 ? 9.046 16.852 -5.091 1.00 77.50 187 GLU A N 1
ATOM 1478 C CA . GLU A 1 187 ? 10.284 17.498 -5.510 1.00 77.50 187 GLU A CA 1
ATOM 1479 C C . GLU A 1 187 ? 11.027 17.985 -4.273 1.00 77.50 187 GLU A C 1
ATOM 1481 O O . GLU A 1 187 ? 10.428 18.503 -3.330 1.00 77.50 187 GLU A O 1
ATOM 1486 N N . VAL A 1 188 ? 12.342 17.796 -4.274 1.00 69.88 188 VAL A N 1
ATOM 1487 C CA . VAL A 1 188 ? 13.224 18.319 -3.234 1.00 69.88 188 VAL A CA 1
ATOM 1488 C C . VAL A 1 188 ? 14.050 19.420 -3.866 1.00 69.88 188 VAL A C 1
ATOM 1490 O O . VAL A 1 188 ? 14.711 19.196 -4.881 1.00 69.88 188 VAL A O 1
ATOM 1493 N N . GLU A 1 189 ? 14.003 20.614 -3.280 1.00 73.38 189 GLU A N 1
ATOM 1494 C CA . GLU A 1 189 ? 14.775 21.744 -3.781 1.00 73.38 189 GLU A CA 1
ATOM 1495 C C . GLU A 1 189 ? 16.277 21.401 -3.790 1.00 73.38 189 GLU A C 1
ATOM 1497 O O . GLU A 1 189 ? 16.796 20.976 -2.749 1.00 73.38 189 GLU A O 1
ATOM 1502 N N . PRO A 1 190 ? 16.997 21.621 -4.911 1.00 58.62 190 PRO A N 1
ATOM 1503 C CA . PRO A 1 190 ? 18.389 21.187 -5.088 1.00 58.62 190 PRO A CA 1
ATOM 1504 C C . PRO A 1 190 ? 19.376 21.680 -4.022 1.00 58.62 190 PRO A C 1
ATOM 1506 O O . PRO A 1 190 ? 20.411 21.056 -3.809 1.00 58.62 190 PRO A O 1
ATOM 1509 N N . ASN A 1 191 ? 19.059 22.792 -3.353 1.00 60.38 191 ASN A N 1
ATOM 1510 C CA . ASN A 1 191 ? 19.925 23.447 -2.370 1.00 60.38 191 ASN A CA 1
ATOM 1511 C C . ASN A 1 191 ? 19.451 23.274 -0.918 1.00 60.38 191 ASN A C 1
ATOM 1513 O O . ASN A 1 191 ? 20.004 23.899 -0.014 1.00 60.38 191 ASN A O 1
ATOM 1517 N N . SER A 1 192 ? 18.424 22.460 -0.674 1.00 60.88 192 SER A N 1
ATOM 1518 C CA . SER A 1 192 ? 17.954 22.188 0.684 1.00 60.88 192 SER A CA 1
ATOM 1519 C C . SER A 1 192 ? 18.927 21.262 1.426 1.00 60.88 192 SER A C 1
ATOM 1521 O O . SER A 1 192 ? 19.545 20.386 0.825 1.00 60.88 192 SER A O 1
ATOM 1523 N N . GLU A 1 193 ? 19.043 21.389 2.754 1.00 60.56 193 GLU A N 1
ATOM 1524 C CA . GLU A 1 193 ? 19.742 20.375 3.572 1.00 60.56 193 GLU A CA 1
ATOM 1525 C C . GLU A 1 193 ? 19.106 18.987 3.404 1.00 60.56 193 GLU A C 1
ATOM 1527 O O . GLU A 1 193 ? 19.791 17.969 3.482 1.00 60.56 193 GLU A O 1
ATOM 1532 N N . ILE A 1 194 ? 17.810 18.972 3.075 1.00 54.09 194 ILE A N 1
ATOM 1533 C CA . ILE A 1 194 ? 17.040 17.793 2.696 1.00 54.09 194 ILE A CA 1
ATOM 1534 C C . ILE A 1 194 ? 17.612 17.145 1.430 1.00 54.09 194 ILE A C 1
ATOM 1536 O O . ILE A 1 194 ? 17.601 15.933 1.370 1.00 54.09 194 ILE A O 1
ATOM 1540 N N . ALA A 1 195 ? 18.183 17.871 0.461 1.00 60.16 195 ALA A N 1
ATOM 1541 C CA . ALA A 1 195 ? 18.752 17.290 -0.764 1.00 60.16 195 ALA A CA 1
ATOM 1542 C C . ALA A 1 195 ? 19.966 16.371 -0.522 1.00 60.16 195 ALA A C 1
ATOM 1544 O O . ALA A 1 195 ? 20.296 15.552 -1.381 1.00 60.16 195 ALA A O 1
ATOM 1545 N N . LYS A 1 196 ? 20.601 16.438 0.658 1.00 71.62 196 LYS A N 1
ATOM 1546 C CA . LYS A 1 196 ? 21.603 15.456 1.112 1.00 71.62 196 LYS A CA 1
ATOM 1547 C C . LYS A 1 196 ? 20.916 14.233 1.718 1.00 71.62 196 LYS A C 1
ATOM 1549 O O . LYS A 1 196 ? 21.197 13.843 2.850 1.00 71.62 196 LYS A O 1
ATOM 1554 N N . LEU A 1 197 ? 19.975 13.663 0.973 1.00 74.94 197 LEU A N 1
ATOM 1555 C CA . LEU A 1 197 ? 19.223 12.508 1.429 1.00 74.94 197 LEU A CA 1
ATOM 1556 C C . LEU A 1 197 ? 20.151 11.300 1.605 1.00 74.94 197 LEU A C 1
ATOM 1558 O O . LEU A 1 197 ? 20.995 11.051 0.741 1.00 74.94 197 LEU A O 1
ATOM 1562 N N . PRO A 1 198 ? 19.994 10.529 2.692 1.00 81.44 198 PRO A N 1
ATOM 1563 C CA . PRO A 1 198 ? 20.697 9.270 2.846 1.00 81.44 198 PRO A CA 1
ATOM 1564 C C . PRO A 1 198 ? 20.167 8.238 1.843 1.00 81.44 198 PRO A C 1
ATOM 1566 O O . PRO A 1 198 ? 19.070 8.387 1.293 1.00 81.44 198 PRO A O 1
ATOM 1569 N N . GLU A 1 199 ? 20.920 7.155 1.650 1.00 84.12 199 GLU A N 1
ATOM 1570 C CA . GLU A 1 199 ? 20.487 6.028 0.818 1.00 84.12 199 GLU A CA 1
ATOM 1571 C C . GLU A 1 199 ? 19.079 5.537 1.218 1.00 84.12 199 GLU A C 1
ATOM 1573 O O . GLU A 1 199 ? 18.746 5.495 2.414 1.00 84.12 199 GLU A O 1
ATOM 1578 N N . PRO A 1 200 ? 18.222 5.191 0.239 1.00 83.19 200 PRO A N 1
ATOM 1579 C CA . PRO A 1 200 ? 16.872 4.731 0.508 1.00 83.19 200 PRO A CA 1
ATOM 1580 C C . PRO A 1 200 ? 16.889 3.401 1.252 1.00 83.19 200 PRO A C 1
ATOM 1582 O O . PRO A 1 200 ? 17.690 2.504 0.983 1.00 83.19 200 PRO A O 1
ATOM 1585 N N . TRP A 1 201 ? 15.938 3.240 2.164 1.00 82.25 201 TRP A N 1
ATOM 1586 C CA . TRP A 1 201 ? 15.660 1.953 2.772 1.00 82.25 201 TRP A CA 1
ATOM 1587 C C . TRP A 1 201 ? 14.837 1.116 1.807 1.00 82.25 201 TRP A C 1
ATOM 1589 O O . TRP A 1 201 ? 13.614 1.213 1.738 1.00 82.25 201 TRP A O 1
ATOM 1599 N N . LEU A 1 202 ? 15.537 0.289 1.038 1.00 80.56 202 LEU A N 1
ATOM 1600 C CA . LEU A 1 202 ? 14.905 -0.657 0.134 1.00 80.56 202 LEU A CA 1
ATOM 1601 C C . LEU A 1 202 ? 14.186 -1.754 0.931 1.00 80.56 202 LEU A C 1
ATOM 1603 O O . LEU A 1 202 ? 14.656 -2.125 2.015 1.00 80.56 202 LEU A O 1
ATOM 1607 N N . PRO A 1 203 ? 13.068 -2.298 0.418 1.00 73.69 203 PRO A N 1
ATOM 1608 C CA . PRO A 1 203 ? 12.481 -3.510 0.972 1.00 73.69 203 PRO A CA 1
ATOM 1609 C C . PRO A 1 203 ? 13.553 -4.592 1.089 1.00 73.69 203 PRO A C 1
ATOM 1611 O O . PRO A 1 203 ? 14.414 -4.714 0.214 1.00 73.69 203 PRO A O 1
ATOM 1614 N N . LYS A 1 204 ? 13.511 -5.392 2.157 1.00 75.12 204 LYS A N 1
ATOM 1615 C CA . LYS A 1 204 ? 14.396 -6.557 2.247 1.00 75.12 204 LYS A CA 1
ATOM 1616 C C . LYS A 1 204 ? 14.132 -7.456 1.043 1.00 75.12 204 LYS A C 1
ATOM 1618 O O . LYS A 1 204 ? 12.978 -7.632 0.655 1.00 75.12 204 LYS A O 1
ATOM 1623 N N . GLN A 1 205 ? 15.185 -8.047 0.484 1.00 73.44 205 GLN A N 1
ATOM 1624 C CA . GLN A 1 205 ? 15.044 -8.967 -0.645 1.00 73.44 205 GLN A CA 1
ATOM 1625 C C . GLN A 1 205 ? 14.067 -10.101 -0.307 1.00 73.44 205 GLN A C 1
ATOM 1627 O O . GLN A 1 205 ? 13.228 -10.436 -1.127 1.00 73.44 205 GLN A O 1
ATOM 1632 N N . GLU A 1 206 ? 14.077 -10.572 0.943 1.00 72.56 206 GLU A N 1
ATOM 1633 C CA . GLU A 1 206 ? 13.095 -11.513 1.492 1.00 72.56 206 GLU A CA 1
ATOM 1634 C C . GLU A 1 206 ? 11.638 -11.028 1.346 1.00 72.56 206 GLU A C 1
ATOM 1636 O O . GLU A 1 206 ? 10.779 -11.803 0.949 1.00 72.56 206 GLU A O 1
ATOM 1641 N N . THR A 1 207 ? 11.340 -9.746 1.591 1.00 75.25 207 THR A N 1
ATOM 1642 C CA . THR A 1 207 ? 9.988 -9.183 1.413 1.00 75.25 207 THR A CA 1
ATOM 1643 C C . THR A 1 207 ? 9.544 -9.251 -0.047 1.00 75.25 207 THR A C 1
ATOM 1645 O O . THR A 1 207 ? 8.397 -9.597 -0.324 1.00 75.25 207 THR A O 1
ATOM 1648 N N . ILE A 1 208 ? 10.438 -8.930 -0.985 1.00 79.06 208 ILE A N 1
ATOM 1649 C CA . ILE A 1 208 ? 10.141 -8.998 -2.421 1.00 79.06 208 ILE A CA 1
ATOM 1650 C C . ILE A 1 208 ? 10.005 -10.453 -2.873 1.00 79.06 208 ILE A C 1
ATOM 1652 O O . ILE A 1 208 ? 9.010 -10.792 -3.510 1.00 79.06 208 ILE A O 1
ATOM 1656 N N . SER A 1 209 ? 10.943 -11.319 -2.484 1.00 78.38 209 SER A N 1
ATOM 1657 C CA . SER A 1 209 ? 10.900 -12.756 -2.757 1.00 78.38 209 SER A CA 1
ATOM 1658 C C . SER A 1 209 ? 9.599 -13.372 -2.259 1.00 78.38 209 SER A C 1
ATOM 1660 O O . SER A 1 209 ? 8.907 -13.985 -3.055 1.00 78.38 209 SER A O 1
ATOM 1662 N N . ASN A 1 210 ? 9.183 -13.109 -1.017 1.00 80.69 210 ASN A N 1
ATOM 1663 C CA . ASN A 1 210 ? 7.936 -13.641 -0.456 1.00 80.69 210 ASN A CA 1
ATOM 1664 C C . ASN A 1 210 ? 6.688 -13.229 -1.259 1.00 80.69 210 ASN A C 1
ATOM 1666 O O . ASN A 1 210 ? 5.725 -13.988 -1.333 1.00 80.69 210 ASN A O 1
ATOM 1670 N N . ILE A 1 211 ? 6.677 -12.027 -1.852 1.00 81.50 211 ILE A N 1
ATOM 1671 C CA . ILE A 1 211 ? 5.564 -11.568 -2.700 1.00 81.50 211 ILE A CA 1
ATOM 1672 C C . ILE A 1 211 ? 5.555 -12.312 -4.044 1.00 81.50 211 ILE A C 1
ATOM 1674 O O . ILE A 1 211 ? 4.481 -12.611 -4.568 1.00 81.50 211 ILE A O 1
ATOM 1678 N N . LEU A 1 212 ? 6.732 -12.594 -4.610 1.00 83.12 212 LEU A N 1
ATOM 1679 C CA . LEU A 1 212 ? 6.886 -13.232 -5.921 1.00 83.12 212 LEU A CA 1
ATOM 1680 C C . LEU A 1 212 ? 6.791 -14.764 -5.864 1.00 83.12 212 LEU A C 1
ATOM 1682 O O . LEU A 1 212 ? 6.294 -15.372 -6.811 1.00 83.12 212 LEU A O 1
ATOM 1686 N N . GLU A 1 213 ? 7.204 -15.381 -4.759 1.00 82.94 213 GLU A N 1
ATOM 1687 C CA . GLU A 1 213 ? 7.361 -16.832 -4.603 1.00 82.94 213 GLU A CA 1
ATOM 1688 C C . GLU A 1 213 ? 6.100 -17.626 -4.987 1.00 82.94 213 GLU A C 1
ATOM 1690 O O . GLU A 1 213 ? 6.207 -18.573 -5.771 1.00 82.94 213 GLU A O 1
ATOM 1695 N N . PRO A 1 214 ? 4.877 -17.241 -4.555 1.00 79.94 214 PRO A N 1
ATOM 1696 C CA . PRO A 1 214 ? 3.669 -17.975 -4.936 1.00 79.94 214 PRO A CA 1
ATOM 1697 C C . PRO A 1 214 ? 3.381 -17.917 -6.442 1.00 79.94 214 PRO A C 1
ATOM 1699 O O . PRO A 1 214 ? 2.819 -18.853 -7.008 1.00 79.94 214 PRO A O 1
ATOM 1702 N N . TRP A 1 215 ? 3.774 -16.828 -7.107 1.00 78.94 215 TRP A N 1
ATOM 1703 C CA . TRP A 1 215 ? 3.612 -16.668 -8.550 1.00 78.94 215 TRP A CA 1
ATOM 1704 C C . TRP A 1 215 ? 4.637 -17.496 -9.337 1.00 78.94 215 TRP A C 1
ATOM 1706 O O . TRP A 1 215 ? 4.274 -18.112 -10.341 1.00 78.94 215 TRP A O 1
ATOM 1716 N N . GLU A 1 216 ? 5.882 -17.563 -8.859 1.00 78.75 216 GLU A N 1
ATOM 1717 C CA . GLU A 1 216 ? 6.941 -18.404 -9.431 1.00 78.75 216 GLU A CA 1
ATOM 1718 C C . GLU A 1 216 ? 6.611 -19.898 -9.288 1.00 78.75 216 GLU A C 1
ATOM 1720 O O . GLU A 1 216 ? 6.676 -20.648 -10.265 1.00 78.75 216 GLU A O 1
ATOM 1725 N N . MET A 1 217 ? 6.155 -20.324 -8.102 1.00 76.62 217 MET A N 1
ATOM 1726 C CA . MET A 1 217 ? 5.721 -21.704 -7.844 1.00 76.62 217 MET A CA 1
ATOM 1727 C C . MET A 1 217 ? 4.533 -22.135 -8.711 1.00 76.62 217 MET A C 1
ATOM 1729 O O . MET A 1 217 ? 4.408 -23.312 -9.049 1.00 76.62 217 MET A O 1
ATOM 1733 N N . ALA A 1 218 ? 3.668 -21.198 -9.111 1.00 69.69 218 ALA A N 1
ATOM 1734 C CA . ALA A 1 218 ? 2.537 -21.475 -9.995 1.00 69.69 218 ALA A CA 1
ATOM 1735 C C . ALA A 1 218 ? 2.949 -21.763 -11.456 1.00 69.69 218 ALA A C 1
ATOM 1737 O O . ALA A 1 218 ? 2.077 -22.005 -12.295 1.00 69.69 218 ALA A O 1
ATOM 1738 N N . GLY A 1 219 ? 4.249 -21.721 -11.789 1.00 63.06 219 GLY A N 1
ATOM 1739 C CA . GLY A 1 219 ? 4.774 -22.058 -13.117 1.00 63.06 219 GLY A CA 1
ATOM 1740 C C . GLY A 1 219 ? 4.287 -21.121 -14.226 1.00 63.06 219 GLY A C 1
ATOM 1741 O O . GLY A 1 219 ? 4.250 -21.504 -15.398 1.00 63.06 219 GLY A O 1
ATOM 1742 N N . LYS A 1 220 ? 3.855 -19.904 -13.873 1.00 61.91 220 LYS A N 1
ATOM 1743 C CA . LYS A 1 220 ? 3.331 -18.940 -14.844 1.00 61.91 220 LYS A CA 1
ATOM 1744 C C . LYS A 1 220 ? 4.494 -18.329 -15.631 1.00 61.91 220 LYS A C 1
ATOM 1746 O O . LYS A 1 220 ? 5.473 -17.904 -15.026 1.00 61.91 220 LYS A O 1
ATOM 1751 N N . PRO A 1 221 ? 4.412 -18.276 -16.973 1.00 53.09 221 PRO A N 1
ATOM 1752 C CA . PRO A 1 221 ? 5.543 -17.872 -17.788 1.00 53.09 221 PRO A CA 1
ATOM 1753 C C . PRO A 1 221 ? 5.954 -16.424 -17.507 1.00 53.09 221 PRO A C 1
ATOM 1755 O O . PRO A 1 221 ? 5.143 -15.494 -17.547 1.00 53.09 221 PRO A O 1
ATOM 1758 N N . ILE A 1 222 ? 7.251 -16.278 -17.261 1.00 48.41 222 ILE A N 1
ATOM 1759 C CA . ILE A 1 222 ? 8.038 -15.056 -17.365 1.00 48.41 222 ILE A CA 1
ATOM 1760 C C . ILE A 1 222 ? 8.123 -14.749 -18.872 1.00 48.41 222 ILE A C 1
ATOM 1762 O O . ILE A 1 222 ? 8.834 -15.433 -19.607 1.00 48.41 222 ILE A O 1
ATOM 1766 N N . GLY A 1 223 ? 7.280 -13.836 -19.361 1.00 48.19 223 GLY A N 1
ATOM 1767 C CA . GLY A 1 223 ? 7.156 -13.496 -20.785 1.00 48.19 223 GLY A CA 1
ATOM 1768 C C . GLY A 1 223 ? 6.667 -12.077 -21.021 1.00 48.19 223 GLY A C 1
ATOM 1769 O O . GLY A 1 223 ? 5.797 -11.600 -20.244 1.00 48.19 223 GLY A O 1
#

Radius of gyration: 19.01 Å; Cα contacts (8 Å, |Δi|>4): 239; chains: 1; bounding box: 46×46×52 Å

Nearest PDB structures (foldseek):
  7zxk-assembly2_C  TM=2.186E-01  e=4.521E+00  Homo sapiens
  7z0l-assembly1_B  TM=2.348E-01  e=7.324E+00  Mus musculus
  2huj-assembly1_A  TM=2.100E-01  e=8.464E+00  Listeria innocua
  7u7n-assembly1_D  TM=1.947E-01  e=8.883E+00  Homo sapiens

Sequence (223 aa):
MELEVLSMFPEDEVSLRQAQHILKDEHQRLQRLGAEEFVPSKLAQIVMHGFDKSVTSRATATLVALAMIGLDDIGEKMSLRRAAAVVSEYSNSDHGTTFFRRTGSEIKISKKALVGDSSDIAKNFRKHRAVAHILAAKAALSDHQKLGKDLISSSLVDQHFLSTVLYFQKRLSQVRNFADWNMWWIEVEPNSEIAKLPEPWLPKQETISNILEPWEMAGKPIG

Secondary structure (DSSP, 8-state):
-HHHHHTSSSSSHHHHHHHHHHHHHHHHHHHHH-TTT----HHHHHHHHHHHHHHHHHHHHHHHHHHHHHHHHTT----HHHHHHHHHHHHHSTT-PEEEEEETTEEEEEE---SSSHHHHHHHHHHHGGGHHHHHHHHHHHHHTTS-TT--S-HHHHHHHHHHHHHHHHHHTTSTTGGGG--------TTSGGGSPPPP-PPPHHHHHHHHHHHHHTT----

Foldseek 3Di:
DVLVVVLDDDPDPVVVVVLVVLVVVLVVVCVVQPPVRRDRDPSNVVSVVVVVLSVLLLVLLLQLLLLLVLCVVVVAARDLLVSLQLLQLLCPDPVHDWDWDDDPPDTDIDRDRRDDHSVRSSVSNLVNLQCSLLSNLVVLLVQVVVPDPPPDDDVLSVLLSVLSSVVSVVSCCSHPPSVSRNHPDDDDDCPDPSVPRDHHRDRDPVVSCSSRVSVVVVVDDRD

Mean predicted aligned error: 9.55 Å